Protein AF-A0A4Q2ZE96-F1 (afdb_monomer)

pLDDT: mean 79.57, std 17.68, range [42.44, 97.19]

Solvent-accessible surface area (backbone atoms only — not comparable to full-atom values): 15214 Å² total; per-residue (Å²): 133,85,82,76,78,79,76,57,73,47,71,44,98,85,72,50,79,43,74,62,74,80,75,72,81,70,69,79,53,53,63,56,51,52,54,52,51,52,54,52,50,50,55,67,69,66,53,77,77,71,72,72,76,84,73,76,79,79,56,90,78,61,69,89,58,60,63,52,72,52,73,48,80,86,37,33,30,37,43,36,38,51,54,97,92,38,80,46,77,47,83,36,55,38,44,64,48,88,88,59,86,30,47,31,36,41,50,43,71,35,80,75,61,36,61,73,45,60,77,90,50,42,91,38,52,70,59,52,52,50,54,52,49,72,72,54,44,70,63,49,34,44,80,49,81,51,77,74,94,73,80,94,64,97,81,74,80,88,66,74,74,74,76,72,79,47,74,67,56,56,50,53,50,53,53,51,37,50,51,26,45,50,49,16,50,53,27,49,50,52,45,52,51,23,65,77,66,43,37,39,68,48,96,50,94,48,72,94,65,51,49,81,33,37,43,85,84,38,47,68,63,27,52,49,40,47,48,53,36,50,53,52,14,52,52,30,38,51,52,30,51,51,51,52,53,50,51,57,60,60,73,76,111

Foldseek 3Di:
DDPPPPQDFDQPPVRDTDGPDPDPPPPVCVVVVVVVVVLVVCVVVPDPPPPDPCPPPVPVPPPPWDKDKDADPDFKIKIWTQDPNDIDIDIWGKDQDDPDQARIETEDAELVVLCVDPPVCNVCRVVRVVVVCVVCDPPHYHYDYHDDPDDDDPDDDPPVPLPPCDVVNVVVLVSLLVVLQVLLVVLVVQLVVCVVVQWHWAPDPDPVPTDIDHCVVCVPRSVVRSVVSNCSNVVSNVVSVVSVVVVVVSVVD

Secondary structure (DSSP, 8-state):
--------EEEPTTS-EEE---PPP-TTHHHHHHHHHHHHHHHHHHS--------SSSSTT-----EEEEEETTTEEEEEEEETTEEEEEEEEEEE-SSSS-SEEEEEPPHHHHTTS-HHHHTTHHHHHHHHHHHS-TTTEEEEE---S----TTS----------HHHHHHHHHHHHHHHHHHHHHHHHHHHHHHHTEEE---SSGGG--EEETTT-HHHHHHHHHHHHHHHHHHHHHHHHHHHHHHHHHT-

Radius of gyration: 31.29 Å; Cα contacts (8 Å, |Δi|>4): 223; chains: 1; bounding box: 81×52×71 Å

Sequence (253 aa):
MDHRSANETAISPSGVKTTVLASPPNYYSVPLIAIGAALIARLLIGFPRTAAPAVGQLADHLQERDWRVGHRGRDGMYYEEQHGGTWQRIDIDGEMLMGGCAHHVIYFAPPVEWQLYPEWARHRREEIIARIKSKFRPPDYEYEGGHSAGISSSAQLANPARLKTTPQQWGALAVFVAILLTLAGGMGWLVKNGLERETTWLPMKRASMQRTVSRQAEPATYWLGMGIYSIAGLGAGGLALWMLCEAIRSGKR

Structure (mmCIF, N/CA/C/O backbone):
data_AF-A0A4Q2ZE96-F1
#
_entry.id   AF-A0A4Q2ZE96-F1
#
loop_
_atom_site.group_PDB
_atom_site.id
_atom_site.type_symbol
_atom_site.label_atom_id
_atom_site.label_alt_id
_atom_site.label_comp_id
_atom_site.label_asym_id
_atom_site.label_entity_id
_atom_site.label_seq_id
_atom_site.pdbx_PDB_ins_code
_atom_site.Cartn_x
_atom_site.Cartn_y
_atom_site.Cartn_z
_atom_site.occupancy
_atom_site.B_iso_or_equiv
_atom_site.auth_seq_id
_atom_site.auth_comp_id
_atom_site.auth_asym_id
_atom_site.auth_atom_id
_atom_site.pdbx_PDB_model_num
ATOM 1 N N . MET A 1 1 ? 43.641 -30.039 -13.902 1.00 42.44 1 MET A N 1
ATOM 2 C CA . MET A 1 1 ? 42.198 -30.162 -14.199 1.00 42.44 1 MET A CA 1
ATOM 3 C C . MET A 1 1 ? 41.899 -29.171 -15.305 1.00 42.44 1 MET A C 1
ATOM 5 O O . MET A 1 1 ? 41.793 -27.982 -15.038 1.00 42.44 1 MET A O 1
ATOM 9 N N . ASP A 1 2 ? 41.896 -29.652 -16.546 1.00 45.03 2 ASP A N 1
ATOM 10 C CA . ASP A 1 2 ? 41.707 -28.825 -17.739 1.00 45.03 2 ASP A CA 1
ATOM 11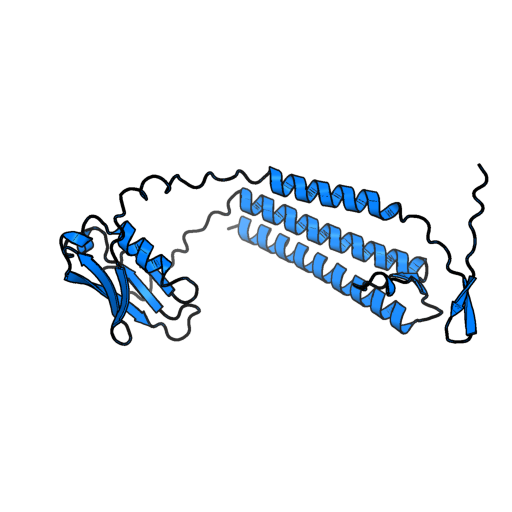 C C . ASP A 1 2 ? 40.233 -28.444 -17.892 1.00 45.03 2 ASP A C 1
ATOM 13 O O . ASP A 1 2 ? 39.400 -29.261 -18.287 1.00 45.03 2 ASP A O 1
ATOM 17 N N . HIS A 1 3 ? 39.903 -27.186 -17.601 1.00 44.69 3 HIS A N 1
ATOM 18 C CA . HIS A 1 3 ? 38.618 -26.602 -17.972 1.00 44.69 3 HIS A CA 1
ATOM 19 C C . HIS A 1 3 ? 38.611 -26.301 -19.479 1.00 44.69 3 HIS A C 1
ATOM 21 O O . HIS A 1 3 ? 38.827 -25.171 -19.910 1.00 44.69 3 HIS A O 1
ATOM 27 N N . ARG A 1 4 ? 38.351 -27.322 -20.305 1.00 45.91 4 ARG A N 1
ATOM 28 C CA . ARG A 1 4 ? 37.871 -27.112 -21.678 1.00 45.91 4 ARG A CA 1
ATOM 29 C C . ARG A 1 4 ? 36.433 -26.603 -21.603 1.00 45.91 4 ARG A C 1
ATOM 31 O O . ARG A 1 4 ? 35.497 -27.390 -21.503 1.00 45.91 4 ARG A O 1
ATOM 38 N N . SER A 1 5 ? 36.260 -25.288 -21.650 1.00 53.56 5 SER A N 1
ATOM 39 C CA . SER A 1 5 ? 34.962 -24.669 -21.914 1.00 53.56 5 SER A CA 1
ATOM 40 C C . SER A 1 5 ? 34.533 -25.055 -23.330 1.00 53.56 5 SER A C 1
ATOM 42 O O . SER A 1 5 ? 35.063 -24.536 -24.312 1.00 53.56 5 SER A O 1
ATOM 44 N N . ALA A 1 6 ? 33.638 -26.033 -23.448 1.00 59.16 6 ALA A N 1
ATOM 45 C CA . ALA A 1 6 ? 33.054 -26.415 -24.723 1.00 59.16 6 ALA A C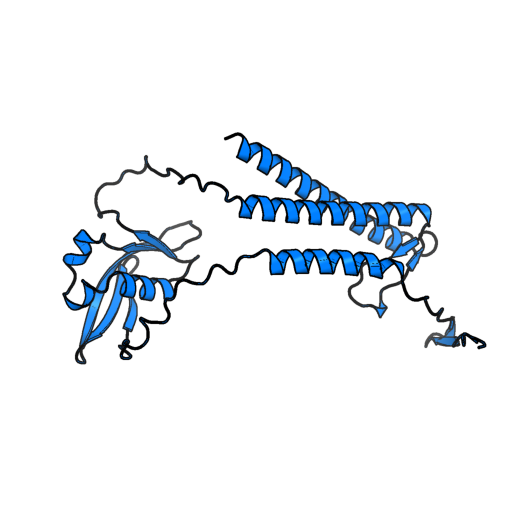A 1
ATOM 46 C C . ALA A 1 6 ? 32.191 -25.249 -25.226 1.00 59.16 6 ALA A C 1
ATOM 48 O O . ALA A 1 6 ? 31.116 -24.983 -24.696 1.00 59.16 6 ALA A O 1
ATOM 49 N N . ASN A 1 7 ? 32.685 -24.525 -26.228 1.00 55.72 7 ASN A N 1
ATOM 50 C CA . ASN A 1 7 ? 31.888 -23.540 -26.949 1.00 55.72 7 ASN A CA 1
ATOM 51 C C . ASN A 1 7 ? 30.886 -24.298 -27.831 1.00 55.72 7 ASN A C 1
ATOM 53 O O . ASN A 1 7 ? 31.185 -24.638 -28.977 1.00 55.72 7 ASN A O 1
ATOM 57 N N . GLU A 1 8 ? 29.708 -24.601 -27.290 1.00 66.69 8 GLU A N 1
ATOM 58 C CA . GLU A 1 8 ? 28.602 -25.140 -28.077 1.00 66.69 8 GLU A CA 1
ATOM 59 C C . GLU A 1 8 ? 28.140 -24.085 -29.086 1.00 66.69 8 GLU A C 1
ATOM 61 O O . GLU A 1 8 ? 27.695 -22.986 -28.744 1.00 66.69 8 GLU A O 1
ATOM 66 N N . THR A 1 9 ? 28.295 -24.414 -30.366 1.00 64.56 9 THR A N 1
ATOM 67 C CA . THR A 1 9 ? 27.840 -23.563 -31.463 1.00 64.56 9 THR A CA 1
ATOM 68 C C . THR A 1 9 ? 26.454 -24.046 -31.868 1.00 64.56 9 THR A C 1
ATOM 70 O O . THR A 1 9 ? 26.329 -25.074 -32.5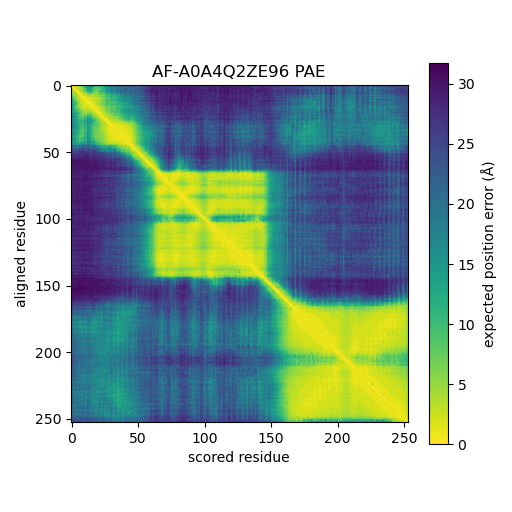30 1.00 64.56 9 THR A O 1
ATOM 73 N N . ALA A 1 10 ? 25.410 -23.330 -31.458 1.00 75.19 10 ALA A N 1
ATOM 74 C CA . ALA A 1 10 ? 24.045 -23.627 -31.877 1.00 75.19 10 ALA A CA 1
ATOM 75 C C . ALA A 1 10 ? 23.724 -22.868 -33.174 1.00 75.19 10 ALA A C 1
ATOM 77 O O . ALA A 1 10 ? 24.065 -21.690 -33.327 1.00 75.19 10 ALA A O 1
ATOM 78 N N . ILE A 1 11 ? 23.073 -23.543 -34.123 1.00 75.44 11 ILE A N 1
ATOM 79 C CA . ILE A 1 11 ? 22.587 -22.926 -35.361 1.00 75.44 11 ILE A CA 1
ATOM 80 C C . ILE A 1 11 ? 21.129 -22.525 -35.129 1.00 75.44 11 ILE A C 1
ATOM 82 O O . ILE A 1 11 ? 20.279 -23.376 -34.873 1.00 75.44 11 ILE A O 1
ATOM 86 N N . SER A 1 12 ? 20.852 -21.222 -35.189 1.00 68.62 12 SER A N 1
ATOM 87 C CA . SER A 1 12 ? 19.493 -20.673 -35.122 1.00 68.62 12 SER A CA 1
ATOM 88 C C . SER A 1 12 ? 18.627 -21.214 -36.275 1.00 68.62 12 SER A C 1
ATOM 90 O O . SER A 1 12 ? 19.166 -21.456 -37.357 1.00 68.62 12 SER A O 1
ATOM 92 N N . PRO A 1 13 ? 17.288 -21.311 -36.130 1.00 71.25 13 PRO A N 1
ATOM 93 C CA . PRO A 1 13 ? 16.373 -21.634 -37.234 1.00 71.25 13 PRO A CA 1
ATOM 94 C C . PRO A 1 13 ? 16.532 -20.743 -38.479 1.00 71.25 13 PRO A C 1
ATOM 96 O O . PRO A 1 13 ? 16.157 -21.141 -39.575 1.00 71.25 13 PRO A O 1
ATOM 99 N N . SER A 1 14 ? 17.114 -19.548 -38.328 1.00 79.94 14 SER A N 1
ATOM 100 C CA . SER A 1 14 ? 17.453 -18.635 -39.429 1.00 79.94 14 SER A CA 1
ATOM 101 C C . SER A 1 14 ? 18.771 -18.960 -40.155 1.00 79.94 14 SER A C 1
ATOM 103 O O . SER A 1 14 ? 19.182 -18.203 -41.030 1.00 79.94 14 SER A O 1
ATOM 105 N N . GLY A 1 15 ? 19.479 -20.030 -39.779 1.00 79.25 15 GLY A N 1
ATOM 106 C CA . GLY A 1 15 ? 20.778 -20.414 -40.347 1.00 79.25 15 GLY A CA 1
ATOM 107 C C . GLY A 1 15 ? 21.974 -19.604 -39.830 1.00 79.25 15 GLY A C 1
ATOM 108 O O . GLY A 1 15 ? 23.117 -19.883 -40.190 1.00 79.25 15 GLY A O 1
ATOM 109 N N . VAL A 1 16 ? 21.746 -18.619 -38.956 1.00 77.31 16 VAL A N 1
ATOM 110 C CA . VAL A 1 16 ? 22.813 -17.812 -38.351 1.00 77.31 16 VAL A CA 1
ATOM 111 C C . VAL A 1 16 ? 23.474 -18.603 -37.219 1.00 77.31 16 VAL A C 1
ATOM 113 O O . VAL A 1 16 ? 22.802 -19.057 -36.290 1.00 77.31 16 VAL A O 1
ATOM 116 N N . LYS A 1 17 ? 24.802 -18.767 -37.283 1.00 71.19 17 LYS A N 1
ATOM 117 C CA . LYS A 1 17 ? 25.593 -19.373 -36.201 1.00 71.19 17 LYS A CA 1
ATOM 118 C C . LYS A 1 17 ? 25.589 -18.439 -34.994 1.00 71.19 17 LYS A C 1
ATOM 120 O O . LYS A 1 17 ? 26.105 -17.328 -35.077 1.00 71.19 17 LYS A O 1
ATOM 125 N N . THR A 1 18 ? 25.034 -18.895 -33.879 1.00 66.38 18 THR A N 1
ATOM 126 C CA . THR A 1 18 ? 25.051 -18.156 -32.615 1.00 66.38 18 THR A CA 1
ATOM 127 C C . THR A 1 18 ? 25.962 -18.868 -31.629 1.00 66.38 18 THR A C 1
ATOM 129 O O . THR A 1 18 ? 25.713 -20.011 -31.249 1.00 66.38 18 THR A O 1
ATOM 132 N N . THR A 1 19 ? 27.028 -18.190 -31.212 1.00 73.88 19 THR A N 1
ATOM 133 C CA . THR A 1 19 ? 27.900 -18.671 -30.140 1.00 73.88 19 THR A CA 1
ATOM 134 C C . THR A 1 19 ? 27.249 -18.318 -28.810 1.00 73.88 19 THR A C 1
ATOM 136 O O . THR A 1 19 ? 27.133 -17.139 -28.470 1.00 73.88 19 THR A O 1
ATOM 139 N N . VAL A 1 20 ? 26.808 -19.323 -28.053 1.00 58.59 20 VAL A N 1
ATOM 140 C CA . VAL A 1 20 ? 26.322 -19.105 -26.688 1.00 58.59 20 VAL A CA 1
ATOM 141 C C . VAL A 1 20 ? 27.548 -18.942 -25.796 1.00 58.59 20 VAL A C 1
ATOM 143 O O . VAL A 1 20 ? 28.168 -19.914 -25.377 1.00 58.59 20 VAL A O 1
ATOM 146 N N . LEU A 1 21 ? 27.942 -17.695 -25.538 1.00 58.69 21 LEU A N 1
ATOM 147 C CA . LEU A 1 21 ? 28.928 -17.403 -24.502 1.00 58.69 21 LEU A CA 1
ATOM 148 C C . LEU A 1 21 ? 28.307 -17.761 -23.153 1.00 58.69 21 LEU A C 1
ATOM 150 O O . LEU A 1 21 ? 27.365 -17.104 -22.705 1.00 58.69 21 LEU A O 1
ATOM 154 N N . ALA A 1 22 ? 28.836 -18.804 -22.511 1.00 57.75 22 ALA A N 1
ATOM 155 C CA . ALA A 1 22 ? 28.536 -19.096 -21.119 1.00 57.75 22 ALA A CA 1
ATOM 156 C C . ALA A 1 22 ? 28.864 -17.844 -20.299 1.00 57.75 22 ALA A C 1
ATOM 158 O O . ALA A 1 22 ? 30.029 -17.474 -20.142 1.00 57.75 22 ALA A O 1
ATOM 159 N N . SER A 1 23 ? 27.831 -17.145 -19.828 1.00 54.16 23 SER A N 1
ATOM 160 C CA . SER A 1 23 ? 28.041 -16.026 -18.920 1.00 54.16 23 SER A CA 1
ATOM 161 C C . SER A 1 23 ? 28.591 -16.597 -17.613 1.00 54.16 23 SER A C 1
ATOM 163 O O . SER A 1 23 ? 27.976 -17.514 -17.058 1.00 54.16 23 SER A O 1
ATOM 165 N N . PRO A 1 24 ? 29.746 -16.113 -17.122 1.00 64.25 24 PRO A N 1
ATOM 166 C CA . PRO A 1 24 ? 30.271 -16.558 -15.843 1.00 64.25 24 PRO A CA 1
ATOM 167 C C . PRO A 1 24 ? 29.234 -16.280 -14.743 1.00 64.25 24 PRO A C 1
ATOM 169 O O . PRO A 1 24 ? 28.456 -15.325 -14.864 1.00 64.25 24 PRO A O 1
ATOM 172 N N . PRO A 1 25 ? 29.200 -17.098 -13.675 1.00 63.25 25 PRO A N 1
ATOM 173 C CA . PRO A 1 25 ? 28.289 -16.887 -12.561 1.00 63.25 25 PRO A CA 1
ATOM 174 C C . PRO A 1 25 ? 28.370 -15.433 -12.088 1.00 63.25 25 PRO A C 1
ATOM 176 O O . PRO A 1 25 ? 29.457 -14.895 -11.876 1.00 63.25 25 PRO A O 1
ATOM 179 N N . ASN A 1 26 ? 27.220 -14.768 -11.969 1.00 59.88 26 ASN A N 1
ATOM 180 C CA . ASN A 1 26 ? 27.164 -13.358 -11.603 1.00 59.88 26 ASN A CA 1
ATOM 181 C C . ASN A 1 26 ? 27.452 -13.193 -10.099 1.00 59.88 26 ASN A C 1
ATOM 183 O O . ASN A 1 26 ? 26.546 -13.073 -9.278 1.00 59.88 26 ASN A O 1
ATOM 187 N N . TYR A 1 27 ? 28.732 -13.212 -9.722 1.00 62.12 27 TYR A N 1
ATOM 188 C CA . TYR A 1 27 ? 29.175 -13.102 -8.327 1.00 62.12 27 TYR A CA 1
ATOM 189 C C . TYR A 1 27 ? 28.815 -11.757 -7.674 1.00 62.12 27 TYR A C 1
ATOM 191 O O . TYR A 1 27 ? 28.792 -11.654 -6.449 1.00 62.12 27 TYR A O 1
ATOM 199 N N . TYR A 1 28 ? 28.471 -10.736 -8.464 1.00 63.53 28 TYR A N 1
ATOM 200 C CA . TYR A 1 28 ? 28.114 -9.412 -7.956 1.00 63.53 28 TYR A CA 1
ATOM 201 C C . TYR A 1 28 ? 26.721 -9.354 -7.312 1.00 63.53 28 TYR A C 1
ATOM 203 O O . TYR A 1 28 ? 26.474 -8.473 -6.490 1.00 63.53 28 TYR A O 1
ATOM 211 N N . SER A 1 29 ? 25.810 -10.287 -7.621 1.00 61.03 29 SER A N 1
ATOM 212 C CA . SER A 1 29 ? 24.470 -10.305 -7.012 1.00 61.03 29 SER A CA 1
ATOM 213 C C . SER A 1 29 ? 24.421 -10.997 -5.648 1.00 61.03 29 SER A C 1
ATOM 215 O O . SER A 1 29 ? 23.507 -10.739 -4.870 1.00 61.03 29 SER A O 1
ATOM 217 N N . VAL A 1 30 ? 25.402 -11.846 -5.324 1.00 71.19 30 VAL A N 1
ATOM 218 C CA . VAL A 1 30 ? 25.456 -12.596 -4.056 1.00 71.19 30 VAL A CA 1
ATOM 219 C C . VAL A 1 30 ? 25.465 -11.683 -2.816 1.00 71.19 30 VAL A C 1
ATOM 221 O O . VAL A 1 30 ? 24.622 -11.891 -1.940 1.00 71.19 30 VAL A O 1
ATOM 224 N N . PRO A 1 31 ? 26.320 -10.642 -2.715 1.00 68.25 31 PRO A N 1
ATOM 225 C CA . PRO A 1 31 ? 26.305 -9.755 -1.549 1.00 68.25 31 PRO A CA 1
ATOM 226 C C . PRO A 1 31 ? 24.999 -8.957 -1.423 1.00 68.25 31 PRO A C 1
ATOM 228 O O . PRO A 1 31 ? 24.514 -8.750 -0.313 1.00 68.25 31 PRO A O 1
ATOM 231 N N . LEU A 1 32 ? 24.378 -8.567 -2.541 1.00 63.91 32 LEU A N 1
ATOM 232 C CA . LEU A 1 32 ? 23.090 -7.863 -2.529 1.00 63.91 32 LEU A CA 1
ATOM 233 C C . LEU A 1 32 ? 21.948 -8.758 -2.027 1.00 63.91 32 LEU A C 1
ATOM 235 O O . LEU A 1 32 ? 21.127 -8.310 -1.227 1.00 63.91 32 LEU A O 1
ATOM 239 N N . ILE A 1 33 ? 21.925 -10.031 -2.437 1.00 69.88 33 ILE A N 1
ATOM 240 C CA . ILE A 1 33 ? 20.958 -11.019 -1.937 1.00 69.88 33 ILE A CA 1
ATOM 241 C C . ILE A 1 33 ? 21.151 -11.241 -0.431 1.00 69.88 33 ILE A C 1
ATOM 243 O O . ILE A 1 33 ? 20.168 -11.271 0.308 1.00 69.88 33 ILE A O 1
ATOM 247 N N . ALA A 1 34 ? 22.397 -11.332 0.042 1.00 73.38 34 ALA A N 1
ATOM 248 C CA . ALA A 1 34 ? 22.697 -11.510 1.463 1.00 73.38 34 ALA A CA 1
ATOM 249 C C . ALA A 1 34 ? 22.231 -10.317 2.319 1.00 73.38 34 ALA A C 1
ATOM 251 O O . ALA A 1 34 ? 21.613 -10.514 3.366 1.00 73.38 34 ALA A O 1
ATOM 252 N N . ILE A 1 35 ? 22.457 -9.081 1.855 1.00 74.50 35 ILE A N 1
ATOM 253 C CA . ILE A 1 35 ? 21.982 -7.864 2.534 1.00 74.50 35 ILE A CA 1
ATOM 254 C C . ILE A 1 35 ? 20.447 -7.824 2.561 1.00 74.50 35 ILE A C 1
ATOM 256 O O . ILE A 1 35 ? 19.855 -7.557 3.609 1.00 74.50 35 ILE A O 1
ATOM 260 N N . GLY A 1 36 ? 19.793 -8.143 1.439 1.00 69.38 36 GLY A N 1
ATOM 261 C CA . GLY A 1 36 ? 18.333 -8.214 1.361 1.00 69.38 36 GLY A CA 1
ATOM 262 C C . GLY A 1 36 ? 17.742 -9.245 2.327 1.00 69.38 36 GLY A C 1
ATOM 263 O O . GLY A 1 36 ? 16.814 -8.936 3.075 1.00 69.38 36 GLY A O 1
ATOM 264 N N . ALA A 1 37 ? 18.322 -10.446 2.379 1.00 74.44 37 ALA A N 1
ATOM 265 C CA . ALA A 1 37 ? 17.903 -11.502 3.298 1.00 74.44 37 ALA A CA 1
ATOM 266 C C . ALA A 1 37 ? 18.086 -11.099 4.772 1.00 74.44 37 ALA A C 1
ATOM 268 O O . ALA A 1 37 ? 17.194 -11.338 5.586 1.00 74.44 37 ALA A O 1
ATOM 269 N N . ALA A 1 38 ? 19.194 -10.434 5.114 1.00 76.81 38 ALA A N 1
ATOM 270 C CA . ALA A 1 38 ? 19.451 -9.958 6.473 1.00 76.81 38 ALA A CA 1
ATOM 271 C C . ALA A 1 38 ? 18.436 -8.892 6.929 1.00 76.81 38 ALA A C 1
ATOM 273 O O . ALA A 1 38 ? 17.989 -8.917 8.078 1.00 76.81 38 ALA A O 1
ATOM 274 N N . LEU A 1 39 ? 18.023 -7.985 6.036 1.00 71.69 39 LEU A N 1
ATOM 275 C CA . LEU A 1 39 ? 16.996 -6.979 6.333 1.00 71.69 39 LEU A CA 1
ATOM 276 C C . LEU A 1 39 ? 15.613 -7.608 6.543 1.00 71.69 39 LEU A C 1
ATOM 278 O O . LEU A 1 39 ? 14.917 -7.242 7.492 1.00 71.69 39 LEU A O 1
ATOM 282 N N . ILE A 1 40 ? 15.236 -8.588 5.715 1.00 71.56 40 ILE A N 1
ATOM 283 C CA . ILE A 1 40 ? 13.980 -9.337 5.878 1.00 71.56 40 ILE A CA 1
ATOM 284 C C . ILE A 1 40 ? 13.995 -10.129 7.191 1.00 71.56 40 ILE A C 1
ATOM 286 O O . ILE A 1 40 ? 13.031 -10.072 7.951 1.00 71.56 40 ILE A O 1
ATOM 290 N N . ALA A 1 41 ? 15.095 -10.818 7.505 1.00 74.81 41 ALA A N 1
ATOM 291 C CA . ALA A 1 41 ? 15.235 -11.552 8.760 1.00 74.81 41 ALA A CA 1
ATOM 292 C C . ALA A 1 41 ? 15.113 -10.620 9.976 1.00 74.81 41 ALA A C 1
ATOM 294 O O . ALA A 1 41 ? 14.391 -10.927 10.923 1.00 74.81 41 ALA A O 1
ATOM 295 N N . ARG A 1 42 ? 15.743 -9.440 9.932 1.00 75.44 42 ARG A N 1
ATOM 296 C CA . ARG A 1 42 ? 15.633 -8.436 10.998 1.00 75.44 42 ARG A CA 1
ATOM 297 C C . ARG A 1 42 ? 14.204 -7.912 11.165 1.00 75.44 42 ARG A C 1
ATOM 299 O O . ARG A 1 42 ? 13.774 -7.711 12.297 1.00 75.44 42 ARG A O 1
ATOM 306 N N . LEU A 1 43 ? 13.467 -7.728 10.068 1.00 65.94 43 LEU A N 1
ATOM 307 C CA . LEU A 1 43 ? 12.045 -7.375 10.108 1.00 65.94 43 LEU A CA 1
ATOM 308 C C . LEU A 1 43 ? 11.213 -8.480 10.765 1.00 65.94 43 LEU A C 1
ATOM 310 O O . LEU A 1 43 ? 10.414 -8.181 11.641 1.00 65.94 43 LEU A O 1
ATOM 314 N N . LEU A 1 44 ? 11.433 -9.747 10.408 1.00 65.62 44 LEU A N 1
ATOM 315 C CA . LEU A 1 44 ? 10.672 -10.875 10.956 1.00 65.62 44 LEU A CA 1
ATOM 316 C C . LEU A 1 44 ? 10.969 -11.154 12.438 1.00 65.62 44 LEU A C 1
ATOM 318 O O . LEU A 1 44 ? 10.068 -11.554 13.169 1.00 65.62 44 LEU A O 1
ATOM 322 N N . ILE A 1 45 ? 12.205 -10.929 12.891 1.00 75.69 45 ILE A N 1
ATOM 323 C CA . ILE A 1 45 ? 12.621 -11.165 14.286 1.00 75.69 45 ILE A CA 1
ATOM 324 C C . ILE A 1 45 ? 12.230 -9.986 15.200 1.00 75.69 45 ILE A C 1
ATOM 326 O O . ILE A 1 45 ? 12.005 -10.175 16.392 1.00 75.69 45 ILE A O 1
ATOM 330 N N . GLY A 1 46 ? 12.132 -8.768 14.654 1.00 51.94 46 GLY A N 1
ATOM 331 C CA . GLY A 1 46 ? 11.868 -7.540 15.411 1.00 51.94 46 GLY A CA 1
ATOM 332 C C . GLY A 1 46 ? 10.396 -7.221 15.687 1.00 51.94 46 GLY A C 1
ATOM 333 O O . GLY A 1 46 ? 10.131 -6.269 16.419 1.00 51.94 46 GLY A O 1
ATOM 334 N N . PHE A 1 47 ? 9.438 -7.974 15.137 1.00 46.00 47 PHE A N 1
ATOM 335 C CA . PHE A 1 47 ? 8.050 -7.876 15.586 1.00 46.00 47 PHE A CA 1
ATOM 336 C C . PHE A 1 47 ? 7.908 -8.692 16.872 1.00 46.00 47 PHE A C 1
ATOM 338 O O . PHE A 1 47 ? 7.901 -9.924 16.792 1.00 46.00 47 PHE A O 1
ATOM 345 N N . PRO A 1 48 ? 7.755 -8.069 18.059 1.00 47.25 48 PRO A N 1
ATOM 346 C CA . PRO A 1 48 ? 7.175 -8.802 19.165 1.00 47.25 48 PRO A CA 1
ATOM 347 C C . PRO A 1 48 ? 5.834 -9.312 18.645 1.00 47.25 48 PRO A C 1
ATOM 349 O O . PRO A 1 48 ? 4.962 -8.516 18.293 1.00 47.25 48 PRO A O 1
ATOM 352 N N . ARG A 1 49 ? 5.690 -10.637 18.526 1.00 48.59 49 ARG A N 1
ATOM 353 C CA . ARG A 1 49 ? 4.378 -11.270 18.438 1.00 48.59 49 ARG A CA 1
ATOM 354 C C . ARG A 1 49 ? 3.638 -10.766 19.663 1.00 48.59 49 ARG A C 1
ATOM 356 O O . ARG A 1 49 ? 3.857 -11.264 20.762 1.00 48.59 49 ARG A O 1
ATOM 363 N N . THR A 1 50 ? 2.842 -9.718 19.492 1.00 45.34 50 THR A N 1
ATOM 364 C CA . THR A 1 50 ? 1.879 -9.303 20.492 1.00 45.34 50 THR A CA 1
ATOM 365 C C . THR A 1 50 ? 1.001 -10.527 20.631 1.00 45.34 50 THR A C 1
ATOM 367 O O . THR A 1 50 ? 0.294 -10.886 19.690 1.00 45.34 50 THR A O 1
ATOM 370 N N . ALA A 1 51 ? 1.195 -11.265 21.724 1.00 44.16 51 ALA A N 1
ATOM 371 C CA . ALA A 1 51 ? 0.359 -12.394 22.055 1.00 44.16 51 ALA A CA 1
ATOM 372 C C . ALA A 1 51 ? -1.072 -11.886 21.922 1.00 44.16 51 ALA A C 1
ATOM 374 O O . ALA A 1 51 ? -1.454 -10.932 22.604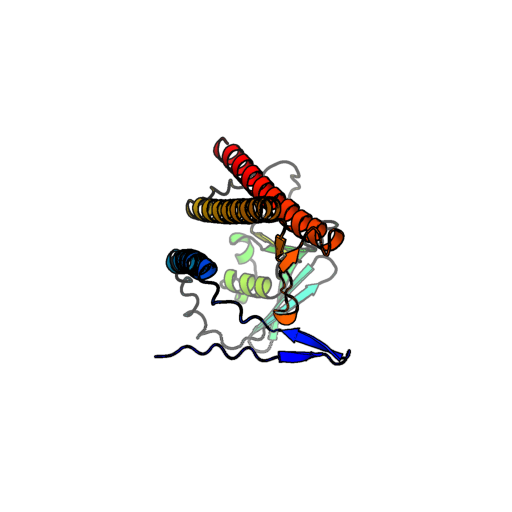 1.00 44.16 51 ALA A O 1
ATOM 375 N N . ALA A 1 52 ? -1.809 -12.441 20.958 1.00 47.44 52 ALA A N 1
ATOM 376 C CA . ALA A 1 52 ? -3.228 -12.182 20.860 1.00 47.44 52 ALA A CA 1
ATOM 377 C C . ALA A 1 52 ? -3.790 -12.432 22.267 1.00 47.44 52 ALA A C 1
ATOM 379 O O . ALA A 1 52 ? -3.476 -13.484 22.840 1.00 47.44 52 ALA A O 1
ATOM 380 N N . PRO A 1 53 ? -4.518 -11.477 22.874 1.00 47.19 53 PRO A N 1
ATOM 381 C CA . PRO A 1 53 ? -5.144 -11.741 24.155 1.00 47.19 53 PRO A CA 1
ATOM 382 C C . PRO A 1 53 ? -5.965 -13.017 23.994 1.00 47.19 53 PRO A C 1
ATOM 384 O O . PRO A 1 53 ? -6.614 -13.221 22.967 1.00 47.19 53 PRO A O 1
ATOM 387 N N . ALA A 1 54 ? -5.848 -13.912 24.967 1.00 46.44 54 ALA A N 1
ATOM 388 C CA . ALA A 1 54 ? -6.519 -15.196 24.978 1.00 46.44 54 ALA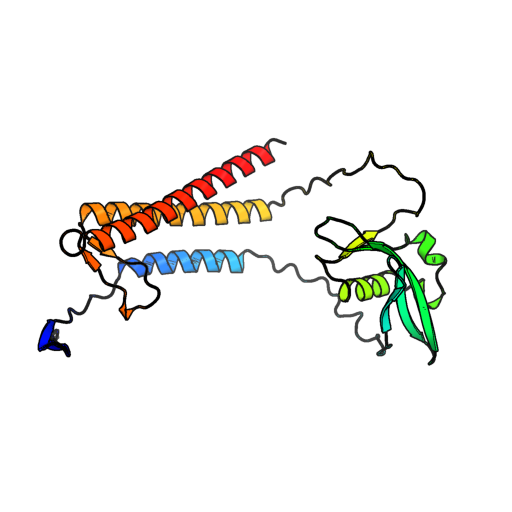 A CA 1
ATOM 389 C C . ALA A 1 54 ? -8.047 -14.995 24.960 1.00 46.44 54 ALA A C 1
ATOM 391 O O . ALA A 1 54 ? -8.698 -14.969 25.994 1.00 46.44 54 ALA A O 1
ATOM 392 N N . VAL A 1 55 ? -8.625 -14.866 23.764 1.00 51.12 55 VAL A N 1
ATOM 393 C CA . VAL A 1 55 ? -10.074 -14.940 23.496 1.00 51.12 55 VAL A CA 1
ATOM 394 C C . VAL A 1 55 ? -10.485 -16.408 23.252 1.00 51.12 55 VAL A C 1
ATOM 396 O O . VAL A 1 55 ? -11.594 -16.705 22.833 1.00 51.12 55 VAL A O 1
ATOM 399 N N . GLY A 1 56 ? -9.588 -17.363 23.520 1.00 43.28 56 GLY A N 1
ATOM 400 C CA . GLY A 1 56 ? -9.793 -18.788 23.249 1.00 43.28 56 GLY A CA 1
ATOM 401 C C . GLY A 1 56 ? -10.533 -19.576 24.332 1.00 43.28 56 GLY A C 1
ATOM 402 O O . GLY A 1 56 ? -10.836 -20.735 24.099 1.00 43.28 56 GLY A O 1
ATOM 403 N N . GLN A 1 57 ? -10.830 -18.993 25.500 1.00 43.22 57 GLN A N 1
ATOM 404 C CA . GLN A 1 57 ? -11.477 -19.723 26.608 1.00 43.22 57 GLN A CA 1
ATOM 405 C C . GLN A 1 57 ? -12.944 -19.345 26.866 1.00 43.22 57 GLN A C 1
ATOM 407 O O . GLN A 1 57 ? -13.573 -19.932 27.738 1.00 43.22 57 GLN A O 1
ATOM 412 N N . LEU A 1 58 ? -13.528 -18.438 26.073 1.00 47.25 58 LEU A N 1
ATOM 413 C CA . LEU A 1 58 ? -14.973 -18.152 26.086 1.00 47.25 58 LEU A CA 1
ATOM 414 C C . LEU A 1 58 ? -15.694 -18.762 24.866 1.00 47.25 58 LEU A C 1
ATOM 416 O O . LEU A 1 58 ? -16.720 -18.252 24.430 1.00 47.25 58 LEU A O 1
ATOM 420 N N . ALA A 1 59 ? -15.128 -19.810 24.260 1.00 47.44 59 ALA A N 1
ATOM 421 C CA . ALA A 1 59 ? -15.711 -20.482 23.096 1.00 47.44 59 ALA A CA 1
ATOM 422 C C . ALA A 1 59 ? -16.431 -21.794 23.461 1.00 47.44 59 ALA A C 1
ATOM 424 O O . ALA A 1 59 ? -17.416 -22.139 22.818 1.00 47.44 59 ALA A O 1
ATOM 425 N N . ASP A 1 60 ? -16.027 -22.472 24.541 1.00 43.25 60 ASP A N 1
ATOM 426 C CA . ASP A 1 60 ? -16.512 -23.827 24.864 1.00 43.25 60 ASP A CA 1
ATOM 427 C C . ASP A 1 60 ? -17.878 -23.884 25.578 1.00 43.25 60 ASP A C 1
ATOM 429 O O . ASP A 1 60 ? -18.428 -24.964 25.781 1.00 43.25 60 ASP A O 1
ATOM 433 N N . HIS A 1 61 ? -18.483 -22.738 25.911 1.00 44.19 61 HIS A N 1
ATOM 434 C CA . HIS A 1 61 ? -19.864 -22.671 26.425 1.00 44.19 61 HIS A CA 1
ATOM 435 C C . HIS A 1 61 ? -20.876 -22.085 25.432 1.00 44.19 61 HIS A C 1
ATOM 437 O O . HIS A 1 61 ? -22.059 -21.952 25.759 1.00 44.19 61 HIS A O 1
ATOM 443 N N . LEU A 1 62 ? -20.449 -21.780 24.204 1.00 48.47 62 LEU A N 1
ATOM 444 C CA . LEU A 1 62 ? -21.349 -21.393 23.125 1.00 48.47 62 LEU A CA 1
ATOM 445 C C . LEU A 1 62 ? -21.994 -22.657 22.549 1.00 48.47 62 LEU A C 1
ATOM 447 O O . LEU A 1 62 ? -21.624 -23.128 21.480 1.00 48.47 62 LEU A O 1
ATOM 451 N N . GLN A 1 63 ? -22.989 -23.197 23.261 1.00 49.97 63 GLN A N 1
ATOM 452 C CA . GLN A 1 63 ? -24.079 -23.926 22.606 1.00 49.97 63 GLN A CA 1
ATOM 453 C C . GLN A 1 63 ? -24.418 -23.172 21.317 1.00 49.97 63 GLN A C 1
ATOM 455 O O . GLN A 1 63 ? -24.634 -21.960 21.388 1.00 49.97 63 GLN A O 1
ATOM 460 N N . GLU A 1 64 ? -24.400 -23.867 20.178 1.00 55.72 64 GLU A N 1
ATOM 461 C CA . GLU A 1 64 ? -24.715 -23.352 18.842 1.00 55.72 64 GLU A CA 1
ATOM 462 C C . GLU A 1 64 ? -26.124 -22.743 18.837 1.00 55.72 64 GLU A C 1
ATOM 464 O O . GLU A 1 64 ? -27.115 -23.366 18.472 1.00 55.72 64 GLU A O 1
ATOM 469 N N . ARG A 1 65 ? -26.240 -21.518 19.344 1.00 72.12 65 ARG A N 1
ATOM 470 C CA . ARG A 1 65 ? -27.451 -20.720 19.262 1.00 72.12 65 ARG A CA 1
ATOM 471 C C . ARG A 1 65 ? -27.440 -20.104 17.886 1.00 72.12 65 ARG A C 1
ATOM 473 O O . ARG A 1 65 ? -26.570 -19.281 17.592 1.00 72.12 65 ARG A O 1
ATOM 480 N N . ASP A 1 66 ? -28.405 -20.491 17.069 1.00 90.19 66 ASP A N 1
ATOM 481 C CA . ASP A 1 66 ? -28.615 -19.841 15.791 1.00 90.19 66 ASP A CA 1
ATOM 482 C C . ASP A 1 66 ? -28.953 -18.367 16.028 1.00 90.19 66 ASP A C 1
ATOM 484 O O . ASP A 1 66 ? -29.861 -18.006 16.783 1.00 90.19 66 ASP A O 1
ATOM 488 N N . TRP A 1 67 ? -28.175 -17.498 15.390 1.00 94.50 67 TRP A N 1
ATOM 489 C CA . TRP A 1 67 ? -28.363 -16.057 15.417 1.00 94.50 67 TRP A CA 1
ATOM 490 C C . TRP A 1 67 ? -28.256 -15.500 14.006 1.00 94.50 67 TRP A C 1
ATOM 492 O O . TRP A 1 67 ? -27.568 -16.042 13.137 1.00 94.50 67 TRP A O 1
ATOM 502 N N . ARG A 1 68 ? -28.937 -14.385 13.769 1.00 95.06 68 ARG A N 1
ATOM 503 C CA . ARG A 1 68 ? -28.901 -13.682 12.490 1.00 95.06 68 ARG A CA 1
ATOM 504 C C . ARG A 1 68 ? -29.041 -12.186 12.686 1.00 95.06 68 ARG A C 1
ATOM 506 O O . ARG A 1 68 ? -29.600 -11.715 13.670 1.00 95.06 68 ARG A O 1
ATOM 513 N N . VAL A 1 69 ? -28.527 -11.447 11.716 1.00 95.62 69 VAL A N 1
ATOM 514 C CA . VAL A 1 69 ? -28.664 -9.995 11.630 1.00 95.62 69 VAL A CA 1
ATOM 515 C C . VAL A 1 69 ? -29.246 -9.638 10.277 1.00 95.62 69 VAL A C 1
ATOM 517 O O . VAL A 1 69 ? -29.010 -10.347 9.295 1.00 95.62 69 VAL A O 1
ATOM 520 N N . GLY A 1 70 ? -29.998 -8.551 10.221 1.00 94.00 70 GLY A N 1
ATOM 521 C CA . GLY A 1 70 ? -30.562 -8.060 8.976 1.00 94.00 70 GLY A CA 1
ATOM 522 C C . GLY A 1 70 ? -30.935 -6.591 9.053 1.00 94.00 70 GLY A C 1
ATOM 523 O O . GLY A 1 70 ? -30.737 -5.930 10.072 1.00 94.00 70 GLY A O 1
ATOM 524 N N . HIS A 1 71 ? -31.489 -6.104 7.950 1.00 93.25 71 HIS A N 1
ATOM 525 C CA . HIS A 1 71 ? -31.946 -4.728 7.797 1.00 93.25 71 HIS A CA 1
ATOM 526 C C . HIS A 1 71 ? -33.459 -4.633 7.983 1.00 93.25 71 HIS A C 1
ATOM 528 O O . HIS A 1 71 ? -34.213 -5.523 7.585 1.00 93.25 71 HIS A O 1
ATOM 534 N N . ARG A 1 72 ? -33.908 -3.535 8.578 1.00 89.38 72 ARG A N 1
ATOM 535 C CA . ARG A 1 72 ? -35.308 -3.175 8.776 1.00 89.38 72 ARG A CA 1
ATOM 536 C C . ARG A 1 72 ? -35.547 -1.794 8.171 1.00 89.38 72 ARG A C 1
ATOM 538 O O . ARG A 1 72 ? -35.333 -0.767 8.806 1.00 89.38 72 ARG A O 1
ATOM 545 N N . GLY A 1 73 ? -36.059 -1.778 6.944 1.00 89.69 73 GLY A N 1
ATOM 546 C CA . GLY A 1 73 ? -36.249 -0.535 6.198 1.00 89.69 73 GLY A CA 1
ATOM 547 C C . GLY A 1 73 ? -34.920 0.029 5.696 1.00 89.69 73 GLY A C 1
ATOM 548 O O . GLY A 1 73 ? -34.014 -0.738 5.384 1.00 89.69 73 GLY A O 1
ATOM 549 N N . ARG A 1 74 ? -34.841 1.360 5.573 1.00 84.75 74 ARG A N 1
ATOM 550 C CA . ARG A 1 74 ? -33.651 2.053 5.055 1.00 84.75 74 ARG A CA 1
ATOM 551 C C . ARG A 1 74 ? -32.551 2.195 6.107 1.00 84.75 74 ARG A C 1
ATOM 553 O O . ARG A 1 74 ? -31.398 1.934 5.805 1.00 84.75 74 ARG A O 1
ATOM 560 N N . ASP A 1 75 ? -32.936 2.591 7.316 1.00 85.56 75 ASP A N 1
ATOM 561 C CA . ASP A 1 75 ? -31.991 3.033 8.348 1.00 85.56 75 ASP A CA 1
ATOM 562 C C . ASP A 1 75 ? -31.936 2.059 9.546 1.00 85.56 75 ASP A C 1
ATOM 564 O O . ASP A 1 75 ? -31.000 2.076 10.334 1.00 85.56 75 ASP A O 1
ATOM 568 N N . GLY A 1 76 ? -32.912 1.155 9.684 1.00 86.88 76 GLY A N 1
ATOM 569 C CA . GLY A 1 76 ? -32.974 0.226 10.812 1.00 86.88 76 GLY A CA 1
ATOM 570 C C . GLY A 1 76 ? -32.202 -1.068 10.572 1.00 86.88 76 GLY A C 1
ATOM 571 O O . GLY A 1 76 ? -32.183 -1.610 9.467 1.00 86.88 76 GLY A O 1
ATOM 572 N N . MET A 1 77 ? -31.650 -1.635 11.639 1.00 93.94 77 MET A N 1
ATOM 573 C CA . MET A 1 77 ? -31.090 -2.985 11.668 1.00 93.94 77 MET A CA 1
ATOM 574 C C . MET A 1 77 ? -31.727 -3.800 12.788 1.00 93.94 77 MET A C 1
ATOM 576 O O . MET A 1 77 ? -32.413 -3.280 13.665 1.00 93.94 77 MET A O 1
ATOM 580 N N . TYR A 1 78 ? -31.524 -5.110 12.757 1.00 95.75 78 TYR A N 1
ATOM 581 C CA . TYR A 1 78 ? -31.969 -5.981 13.834 1.00 95.75 78 TYR A CA 1
ATOM 582 C C . TYR A 1 78 ? -30.997 -7.126 14.073 1.00 95.75 78 TYR A C 1
ATOM 584 O O . TYR A 1 78 ? -30.328 -7.606 13.153 1.00 95.75 78 TYR A O 1
ATOM 592 N N . TYR A 1 79 ? -30.980 -7.599 15.313 1.00 96.81 79 TYR A N 1
ATOM 593 C CA . TYR A 1 79 ? -30.315 -8.828 15.718 1.00 96.81 79 TYR A CA 1
ATOM 594 C C . TYR A 1 79 ? -31.357 -9.791 16.290 1.00 96.81 79 TYR A C 1
ATOM 596 O O . TYR A 1 79 ? -32.188 -9.413 17.116 1.00 96.81 79 TYR A O 1
ATOM 604 N N . GLU A 1 80 ? -31.318 -11.036 15.832 1.00 96.38 80 GLU A N 1
ATOM 605 C CA . GLU A 1 80 ? -32.202 -12.114 16.258 1.00 96.38 80 GLU A CA 1
ATOM 606 C C . GLU A 1 80 ? -31.388 -13.309 16.744 1.00 96.38 80 GLU A C 1
ATOM 608 O O . GLU A 1 80 ? -30.396 -13.688 16.121 1.00 96.38 80 GLU A O 1
ATOM 613 N N . GLU A 1 81 ? -31.830 -13.933 17.830 1.00 94.75 81 GLU A N 1
ATOM 614 C CA . GLU A 1 81 ? -31.226 -15.150 18.373 1.00 94.75 81 GLU A CA 1
ATOM 615 C C . GLU A 1 81 ? -32.319 -16.124 18.810 1.00 94.75 81 GLU A C 1
ATOM 617 O O . GLU A 1 81 ? -33.365 -15.723 19.334 1.00 94.75 81 GLU A O 1
ATOM 622 N N . GLN A 1 82 ? -32.092 -17.414 18.570 1.00 93.25 82 GLN A N 1
ATOM 623 C CA . GLN A 1 82 ? -33.012 -18.453 18.997 1.00 93.25 82 GLN A CA 1
ATOM 624 C C . GLN A 1 82 ? -32.810 -18.759 20.488 1.00 93.25 82 GLN A C 1
ATOM 626 O O . GLN A 1 82 ? -31.731 -19.159 20.930 1.00 93.25 82 GLN A O 1
ATOM 631 N N . HIS A 1 83 ? -33.872 -18.592 21.273 1.00 84.94 83 HIS A N 1
ATOM 632 C CA . HIS A 1 83 ? -33.904 -18.875 22.702 1.00 84.94 83 HIS A CA 1
ATOM 633 C C . HIS A 1 83 ? -35.143 -19.712 23.046 1.00 84.94 83 HIS A C 1
ATOM 635 O O . HIS A 1 83 ? -36.275 -19.322 22.753 1.00 84.94 83 HIS A O 1
ATOM 641 N N . GLY A 1 84 ? -34.935 -20.901 23.623 1.00 83.19 84 GLY A N 1
ATOM 642 C CA . GLY A 1 84 ? -36.032 -21.810 23.989 1.00 83.19 84 GLY A CA 1
ATOM 643 C C . GLY A 1 84 ? -36.926 -22.215 22.808 1.00 83.19 84 GLY A C 1
ATOM 644 O O . GLY A 1 84 ? -38.134 -22.332 22.967 1.00 83.19 84 GLY A O 1
ATOM 645 N N . GLY A 1 85 ? -36.355 -22.352 21.605 1.00 86.81 85 GLY A N 1
ATOM 646 C CA . GLY A 1 85 ? -37.101 -22.663 20.378 1.00 86.81 85 GLY A CA 1
ATOM 647 C C . GLY A 1 85 ? -37.834 -21.472 19.744 1.00 86.81 85 GLY A C 1
ATOM 648 O O . GLY A 1 85 ? -38.363 -21.610 18.645 1.00 86.81 85 GLY A O 1
ATOM 649 N N . THR A 1 86 ? -37.816 -20.295 20.376 1.00 91.38 86 THR A N 1
ATOM 650 C CA . THR A 1 86 ? -38.423 -19.063 19.849 1.00 91.38 86 THR A CA 1
ATOM 651 C C . THR A 1 86 ? -37.361 -18.072 19.390 1.00 91.38 86 THR A C 1
ATOM 653 O O . THR A 1 86 ? -36.300 -17.964 19.999 1.00 91.38 86 THR A O 1
ATOM 656 N N . TRP A 1 87 ? -37.632 -17.342 18.310 1.00 93.88 87 TRP A N 1
ATOM 657 C CA . TRP A 1 87 ? -36.760 -16.258 17.863 1.00 93.88 87 TRP A CA 1
ATOM 658 C C . TRP A 1 87 ? -37.066 -14.993 18.654 1.00 93.88 87 TRP A C 1
ATOM 660 O O . TRP A 1 87 ? -38.200 -14.516 18.653 1.00 93.88 87 TRP A O 1
ATOM 670 N N . GLN A 1 88 ? -36.050 -14.448 19.314 1.00 95.19 88 GLN A N 1
ATOM 671 C CA . GLN A 1 88 ? -36.140 -13.179 20.025 1.00 95.19 88 GLN A CA 1
ATOM 672 C C . GLN A 1 88 ? -35.319 -12.129 19.284 1.00 95.19 88 GLN A C 1
ATOM 674 O O . GLN A 1 88 ? -34.229 -12.421 18.793 1.00 95.19 88 GLN A O 1
ATOM 679 N N . ARG A 1 89 ? -35.860 -10.913 19.183 1.00 95.50 89 ARG A N 1
ATOM 680 C CA . ARG A 1 89 ? -35.309 -9.820 18.374 1.00 95.50 89 ARG A CA 1
ATOM 681 C C . ARG A 1 89 ? -34.980 -8.612 19.237 1.00 95.50 89 ARG A C 1
ATOM 683 O O . ARG A 1 89 ? -35.749 -8.270 20.132 1.00 95.50 89 ARG A O 1
ATOM 690 N N . ILE A 1 90 ? -33.879 -7.950 18.911 1.00 96.06 90 ILE A N 1
ATOM 691 C CA . ILE A 1 90 ? -33.592 -6.572 19.309 1.00 96.06 90 ILE A CA 1
ATOM 692 C C . ILE A 1 90 ? -33.467 -5.721 18.044 1.00 96.06 90 ILE A C 1
ATOM 694 O O . ILE A 1 90 ? -32.822 -6.131 17.074 1.00 96.06 90 ILE A O 1
ATOM 698 N N . ASP A 1 91 ? -34.116 -4.562 18.047 1.00 94.75 91 ASP A N 1
ATOM 699 C CA . ASP A 1 91 ? -33.934 -3.553 17.007 1.00 94.75 91 ASP A CA 1
ATOM 700 C C . ASP A 1 91 ? -32.686 -2.714 17.342 1.00 94.75 91 ASP A C 1
ATOM 702 O O . ASP A 1 91 ? -32.342 -2.510 18.513 1.00 94.75 91 ASP A O 1
ATOM 706 N N . ILE A 1 92 ? -31.964 -2.307 16.302 1.00 93.62 92 ILE A N 1
ATOM 707 C CA . ILE A 1 92 ? -30.708 -1.564 16.391 1.00 93.62 92 ILE A CA 1
ATOM 708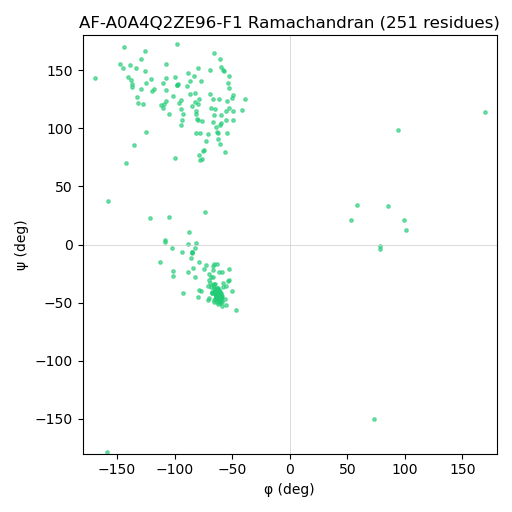 C C . ILE A 1 92 ? -30.800 -0.394 15.430 1.00 93.62 92 ILE A C 1
ATOM 710 O O . ILE A 1 92 ? -31.088 -0.578 14.245 1.00 93.62 92 ILE A O 1
ATOM 714 N N . ASP A 1 93 ? -30.538 0.796 15.949 1.00 90.62 93 ASP A N 1
ATOM 715 C CA . ASP A 1 93 ? -30.591 2.010 15.156 1.00 90.62 93 ASP A CA 1
ATOM 716 C C . ASP A 1 93 ? -29.349 2.132 14.269 1.00 90.62 93 ASP A C 1
ATOM 718 O O . ASP A 1 93 ? -28.219 1.823 14.664 1.00 90.62 93 ASP A O 1
ATOM 722 N N . GLY A 1 94 ? -29.570 2.595 13.047 1.00 89.00 94 GLY A N 1
ATOM 723 C CA . GLY A 1 94 ? -28.526 2.926 12.097 1.00 89.00 94 GLY A CA 1
ATOM 724 C C . GLY A 1 94 ? -28.916 4.143 11.272 1.00 89.00 94 GLY A C 1
ATOM 725 O O . GLY A 1 94 ? -30.051 4.616 11.318 1.00 89.00 94 GLY A O 1
ATOM 726 N N . GLU A 1 95 ? -27.958 4.664 10.521 1.00 88.50 95 GLU A N 1
ATOM 727 C CA . GLU A 1 95 ? -28.179 5.737 9.555 1.00 88.50 95 GLU A CA 1
ATOM 728 C C . GLU A 1 95 ? -27.420 5.419 8.268 1.00 88.50 95 GLU A C 1
ATOM 730 O O . GLU A 1 95 ? -26.264 4.989 8.302 1.00 88.50 95 GLU A O 1
ATOM 735 N N . MET A 1 96 ? -28.070 5.616 7.122 1.00 85.94 96 MET A N 1
ATOM 736 C CA . MET A 1 96 ? -27.423 5.501 5.819 1.00 85.94 96 MET A CA 1
ATOM 737 C C . MET A 1 96 ? -26.748 6.829 5.456 1.00 85.94 96 MET A C 1
ATOM 739 O O . MET A 1 96 ? -27.414 7.855 5.301 1.00 85.94 96 MET A O 1
ATOM 743 N N . LEU A 1 97 ? -25.427 6.815 5.274 1.00 84.31 97 LEU A N 1
ATOM 744 C CA . LEU A 1 97 ? -24.670 8.009 4.901 1.00 84.31 97 LEU A CA 1
ATOM 745 C C . LEU A 1 97 ? -24.649 8.187 3.380 1.00 84.31 97 LEU A C 1
ATOM 747 O O . LEU A 1 97 ? -24.274 7.287 2.629 1.00 84.31 97 LEU A O 1
ATOM 751 N N . MET A 1 98 ? -24.986 9.390 2.914 1.00 74.38 98 MET A N 1
ATOM 752 C CA . MET A 1 98 ? -24.872 9.765 1.503 1.00 74.38 98 MET A CA 1
ATOM 753 C C . MET A 1 98 ? -23.523 10.456 1.261 1.00 74.38 98 MET A C 1
ATOM 755 O O . MET A 1 98 ? -23.336 11.606 1.651 1.00 74.38 98 MET A O 1
ATOM 759 N N . GLY A 1 99 ? -22.589 9.771 0.592 1.00 63.50 99 GLY A N 1
ATOM 760 C CA . GLY A 1 99 ? -21.347 10.380 0.084 1.00 63.50 99 GLY A CA 1
ATOM 761 C C . GLY A 1 99 ? -20.069 10.149 0.903 1.00 63.50 99 GLY A C 1
ATOM 762 O O . GLY A 1 99 ? -19.070 10.816 0.640 1.00 63.50 99 GLY A O 1
ATOM 763 N N . GLY A 1 100 ? -20.078 9.218 1.864 1.00 63.38 100 GLY A N 1
ATOM 764 C CA . GLY A 1 100 ? -18.883 8.752 2.583 1.00 63.38 100 GLY A CA 1
ATOM 765 C C . GLY A 1 100 ? -18.302 7.444 2.023 1.00 63.38 100 GLY A C 1
ATOM 766 O O . GLY A 1 100 ? -18.900 6.807 1.160 1.00 63.38 100 GLY A O 1
ATOM 767 N N . CYS A 1 101 ? -17.131 7.030 2.527 1.00 62.22 101 CYS A N 1
ATOM 768 C CA . CYS A 1 101 ? -16.553 5.708 2.229 1.00 62.22 101 CYS A CA 1
ATOM 769 C C . CYS A 1 101 ? -17.337 4.559 2.885 1.00 62.22 101 CYS A C 1
ATOM 771 O O . CYS A 1 101 ? -17.285 3.435 2.389 1.00 62.22 101 CYS A O 1
ATOM 773 N N . ALA A 1 102 ? -18.032 4.846 3.989 1.00 68.31 102 ALA A N 1
ATOM 774 C CA . ALA A 1 102 ? -18.987 3.949 4.618 1.00 68.31 102 ALA A CA 1
ATOM 775 C C . ALA A 1 102 ? -20.405 4.304 4.176 1.00 68.31 102 ALA A C 1
ATOM 777 O O . ALA A 1 102 ? -20.771 5.478 4.100 1.00 68.31 102 ALA A O 1
ATOM 778 N N . HIS A 1 103 ? -21.202 3.277 3.893 1.00 80.62 103 HIS A N 1
ATOM 779 C CA . HIS A 1 103 ? -22.583 3.438 3.453 1.00 80.62 103 HIS A CA 1
ATOM 780 C C . HIS A 1 103 ? -23.558 3.496 4.636 1.00 80.62 103 HIS A C 1
ATOM 782 O O . HIS A 1 103 ? -24.638 4.063 4.498 1.00 80.62 103 HIS A O 1
ATOM 788 N N . HIS A 1 104 ? -23.185 2.939 5.795 1.00 86.06 104 HIS A N 1
ATOM 789 C CA . HIS A 1 104 ? -24.038 2.908 6.986 1.00 86.06 104 HIS A CA 1
ATOM 790 C C . HIS A 1 104 ? -23.243 3.146 8.274 1.00 86.06 104 HIS A C 1
ATOM 792 O O . HIS A 1 104 ? -22.129 2.643 8.427 1.00 86.06 104 HIS A O 1
ATOM 798 N N . VAL A 1 105 ? -23.854 3.838 9.230 1.00 90.19 105 VAL A N 1
ATOM 799 C CA . VAL A 1 105 ? -23.395 3.934 10.621 1.00 90.19 105 VAL A CA 1
ATOM 800 C C . VAL A 1 105 ? -24.338 3.117 11.491 1.00 90.19 105 VAL A C 1
ATOM 802 O O . VAL A 1 105 ? -25.553 3.220 11.351 1.00 90.19 105 VAL A O 1
ATOM 805 N N . ILE A 1 106 ? -23.784 2.288 12.373 1.00 91.19 106 ILE A N 1
ATOM 806 C CA . ILE A 1 106 ? -24.542 1.493 13.345 1.00 91.19 106 ILE A CA 1
ATOM 807 C C . ILE A 1 106 ? -24.341 2.099 14.731 1.00 91.19 106 ILE A C 1
ATOM 809 O O . ILE A 1 106 ? -23.202 2.193 15.207 1.00 91.19 106 ILE A O 1
ATOM 813 N N . TYR A 1 107 ? -25.445 2.449 15.393 1.00 91.94 107 TYR A N 1
ATOM 814 C CA . TYR A 1 107 ? -25.447 3.007 16.740 1.00 91.94 107 TYR A CA 1
ATOM 815 C C . TYR A 1 107 ? -25.689 1.909 17.769 1.00 91.94 107 TYR A C 1
ATOM 817 O O . TYR A 1 107 ? -26.707 1.216 17.757 1.00 91.94 107 TYR A O 1
ATOM 825 N N . PHE A 1 108 ? -24.752 1.754 18.703 1.00 92.44 108 PHE A N 1
ATOM 826 C CA . PHE A 1 108 ? -24.963 0.880 19.853 1.00 92.44 108 PHE A CA 1
ATOM 827 C C . PHE A 1 108 ? -25.321 1.697 21.084 1.00 92.44 108 PHE A C 1
ATOM 829 O O . PHE A 1 108 ? -24.556 2.580 21.488 1.00 92.44 108 PHE A O 1
ATOM 836 N N . ALA A 1 109 ? -26.424 1.318 21.735 1.00 90.06 109 ALA A N 1
ATOM 837 C CA . ALA A 1 109 ? -26.830 1.921 22.994 1.00 90.06 109 ALA A CA 1
ATOM 838 C C . ALA A 1 109 ? -25.680 1.862 24.031 1.00 90.06 109 ALA A C 1
ATOM 840 O O . ALA A 1 109 ? -24.945 0.854 24.120 1.00 90.06 109 ALA A O 1
ATOM 841 N N . PRO A 1 110 ? -25.473 2.940 24.811 1.00 88.81 110 PRO A N 1
ATOM 842 C CA . PRO A 1 110 ? -24.485 2.968 25.879 1.00 88.81 110 PRO A CA 1
ATOM 843 C C . PRO A 1 110 ? -24.800 1.902 26.940 1.00 88.81 110 PRO A C 1
ATOM 845 O O . PRO A 1 110 ? -25.943 1.461 27.056 1.00 88.81 110 PRO A O 1
ATOM 848 N N . PRO A 1 111 ? -23.817 1.487 27.762 1.00 90.12 111 PRO A N 1
ATOM 849 C CA . PRO A 1 111 ? -24.012 0.422 28.749 1.00 90.12 111 PRO A CA 1
ATOM 850 C C . PRO A 1 111 ? -25.198 0.632 29.702 1.00 90.12 111 PRO A C 1
ATOM 852 O O . PRO A 1 111 ? -25.806 -0.345 30.128 1.00 90.12 111 PRO A O 1
ATOM 855 N N . VAL A 1 112 ? -25.525 1.890 30.023 1.00 89.62 112 VAL A N 1
ATOM 856 C CA . VAL A 1 112 ? -26.656 2.253 30.891 1.00 89.62 112 VAL A CA 1
ATOM 857 C C . VAL A 1 112 ? -27.994 2.006 30.190 1.00 89.62 112 VAL A C 1
ATOM 859 O O . VAL A 1 112 ? -28.862 1.348 30.754 1.00 89.62 112 VAL A O 1
ATOM 862 N N . GLU A 1 113 ? -28.149 2.459 28.944 1.00 91.00 113 GLU A N 1
ATOM 863 C CA . GLU A 1 113 ? -29.369 2.242 28.150 1.00 91.00 113 GLU A CA 1
ATOM 864 C C . GLU A 1 113 ? -29.525 0.780 27.724 1.00 91.00 113 GLU A C 1
ATOM 866 O O . GLU A 1 113 ? -30.638 0.263 27.664 1.00 91.00 113 GLU A O 1
ATOM 871 N N . TRP A 1 114 ? -28.416 0.066 27.518 1.00 93.38 114 TRP A N 1
ATOM 872 C CA . TRP A 1 114 ? -28.434 -1.364 27.211 1.00 93.38 114 TRP A CA 1
ATOM 873 C C . TRP A 1 114 ? -29.113 -2.197 28.312 1.00 93.38 114 TRP A C 1
ATOM 875 O O . TRP A 1 114 ? -29.645 -3.270 28.038 1.00 93.38 114 TRP A O 1
ATOM 885 N N . GLN A 1 115 ? -29.166 -1.707 29.557 1.00 93.06 115 GLN A N 1
ATOM 886 C CA . GLN A 1 115 ? -29.905 -2.378 30.633 1.00 93.06 115 GLN A CA 1
ATOM 887 C C . GLN A 1 115 ? -31.425 -2.391 30.409 1.00 93.06 115 GLN A C 1
ATOM 889 O O . GLN A 1 115 ? -32.119 -3.208 31.011 1.00 93.06 115 GLN A O 1
ATOM 894 N N . LEU A 1 116 ? -31.954 -1.529 29.533 1.00 93.44 116 LEU A N 1
ATOM 895 C CA . LEU A 1 116 ? -33.376 -1.498 29.177 1.00 93.44 116 LEU A CA 1
ATOM 896 C C . LEU A 1 116 ? -33.762 -2.599 28.180 1.00 93.44 116 LEU A C 1
ATOM 898 O O . LEU A 1 116 ? -34.946 -2.897 28.027 1.00 93.44 116 LEU A O 1
ATOM 902 N N . TYR A 1 117 ? -32.782 -3.231 27.526 1.00 93.94 117 TYR A N 1
ATOM 903 C CA . TYR A 1 117 ? -33.021 -4.297 26.555 1.00 93.94 117 TYR A CA 1
ATOM 904 C C . TYR A 1 117 ? -33.622 -5.542 27.234 1.00 93.94 117 TYR A C 1
ATOM 906 O O . TYR A 1 117 ? -33.582 -5.665 28.464 1.00 93.94 117 TYR A O 1
ATOM 914 N N . PRO A 1 118 ? -34.194 -6.489 26.470 1.00 94.31 118 PRO A N 1
ATOM 915 C CA . PRO A 1 118 ? -34.681 -7.751 27.017 1.00 94.31 118 PRO A CA 1
ATOM 916 C C . PRO A 1 118 ? -33.612 -8.484 27.838 1.00 94.31 118 PRO A C 1
ATOM 918 O O . PRO A 1 118 ? -32.428 -8.449 27.501 1.00 94.31 118 PRO A O 1
ATOM 921 N N . GLU A 1 119 ? -34.033 -9.175 28.899 1.00 93.56 119 GLU A N 1
ATOM 922 C CA . GLU A 1 119 ? -33.141 -9.813 29.882 1.00 93.56 119 GLU A CA 1
ATOM 923 C C . GLU A 1 119 ? -32.055 -10.691 29.237 1.00 93.56 119 GLU A C 1
ATOM 925 O O . GLU A 1 119 ? -30.884 -10.613 29.610 1.00 93.56 119 GLU A O 1
ATOM 930 N N . TRP A 1 120 ? -32.416 -11.437 28.191 1.00 92.38 120 TRP A N 1
ATOM 931 C CA . TRP A 1 120 ? -31.509 -12.320 27.457 1.00 92.38 120 TRP A CA 1
ATOM 932 C C . TRP A 1 120 ? -30.319 -11.598 26.792 1.00 92.38 120 TRP A C 1
ATOM 934 O O . TRP A 1 120 ? -29.284 -12.224 26.546 1.00 92.38 120 TRP A O 1
ATOM 944 N N . ALA A 1 121 ? -30.447 -10.297 26.507 1.00 93.94 121 ALA A N 1
ATOM 945 C CA . ALA A 1 121 ? -29.437 -9.479 25.836 1.00 93.94 121 ALA A CA 1
ATOM 946 C C . ALA A 1 121 ? -28.621 -8.596 26.801 1.00 93.94 121 ALA A C 1
ATOM 948 O O . ALA A 1 121 ? -27.495 -8.210 26.470 1.00 93.94 121 ALA A O 1
ATOM 949 N N . ARG A 1 122 ? -29.145 -8.279 27.997 1.00 93.31 122 ARG A N 1
ATOM 950 C CA . ARG A 1 122 ? -28.551 -7.291 28.929 1.00 93.31 122 ARG A CA 1
ATOM 951 C C . ARG A 1 122 ? -27.105 -7.601 29.302 1.00 93.31 122 ARG A C 1
ATOM 953 O O . ARG A 1 122 ? -26.241 -6.731 29.241 1.00 93.31 122 ARG A O 1
ATOM 960 N N . HIS A 1 123 ? -26.830 -8.855 29.651 1.00 92.19 123 HIS A N 1
ATOM 961 C CA . HIS A 1 123 ? -25.515 -9.291 30.132 1.00 92.19 123 HIS A CA 1
ATOM 962 C C . HIS A 1 123 ? -24.555 -9.710 29.009 1.00 92.19 123 HIS A C 1
ATOM 964 O O . HIS A 1 123 ? -23.424 -10.102 29.279 1.00 92.19 123 HIS A O 1
ATOM 970 N N . ARG A 1 124 ? -24.994 -9.633 27.745 1.00 90.56 124 ARG A N 1
ATOM 971 C CA . ARG A 1 124 ? -24.268 -10.134 26.565 1.00 90.56 124 ARG A CA 1
ATOM 972 C C . ARG A 1 124 ? -23.980 -9.041 25.537 1.00 90.56 124 ARG A C 1
ATOM 974 O O . ARG A 1 124 ? -23.749 -9.337 24.368 1.00 90.56 124 ARG A O 1
ATOM 981 N N . ARG A 1 125 ? -23.969 -7.776 25.972 1.00 93.19 125 ARG A N 1
ATOM 982 C CA . ARG A 1 125 ? -23.731 -6.601 25.119 1.00 93.19 125 ARG A CA 1
ATOM 983 C C . ARG A 1 125 ? -22.537 -6.786 24.185 1.00 93.19 125 ARG A C 1
ATOM 985 O O . ARG A 1 125 ? -22.685 -6.693 22.972 1.00 93.19 125 ARG A O 1
ATOM 992 N N . GLU A 1 126 ? -21.368 -7.078 24.749 1.00 91.94 126 GLU A N 1
ATOM 993 C CA . GLU A 1 126 ? -20.128 -7.168 23.970 1.00 91.94 126 GLU A CA 1
ATOM 994 C C . GLU A 1 126 ? -20.134 -8.342 22.986 1.00 91.94 126 GLU A C 1
ATOM 996 O O . GLU A 1 126 ? -19.632 -8.216 21.871 1.00 91.94 126 GLU A O 1
ATOM 1001 N N . GLU A 1 127 ? -20.758 -9.462 23.354 1.00 92.69 127 GLU A N 1
ATOM 1002 C CA . GLU A 1 127 ? -20.904 -10.620 22.470 1.00 92.69 127 GLU A CA 1
ATOM 1003 C C . GLU A 1 127 ? -21.794 -10.289 21.265 1.00 92.69 127 GLU A C 1
ATOM 1005 O O . GLU A 1 127 ? -21.427 -10.555 20.119 1.00 92.69 127 GLU A O 1
ATOM 1010 N N . ILE A 1 128 ? -22.949 -9.669 21.514 1.00 93.88 128 ILE A N 1
ATOM 1011 C CA . ILE A 1 128 ? -23.901 -9.275 20.473 1.00 93.88 128 ILE A CA 1
ATOM 1012 C C . ILE A 1 128 ? -23.263 -8.235 19.543 1.00 93.88 128 ILE A C 1
ATOM 1014 O O . ILE A 1 128 ? -23.304 -8.396 18.322 1.00 93.88 128 ILE A O 1
ATOM 1018 N N . ILE A 1 129 ? -22.590 -7.221 20.098 1.00 93.56 129 ILE A N 1
ATOM 1019 C CA . ILE A 1 129 ? -21.851 -6.217 19.318 1.00 93.56 129 ILE A CA 1
ATOM 1020 C C . ILE A 1 129 ? -20.773 -6.884 18.457 1.00 93.56 129 ILE A C 1
ATOM 1022 O O . ILE A 1 129 ? -20.649 -6.560 17.275 1.00 93.56 129 ILE A O 1
ATOM 1026 N N . ALA A 1 130 ? -20.009 -7.832 19.004 1.00 91.31 130 ALA A N 1
ATOM 1027 C CA . ALA A 1 130 ? -18.989 -8.555 18.249 1.00 91.31 130 ALA A CA 1
ATOM 1028 C C . ALA A 1 130 ? -19.594 -9.372 17.092 1.00 91.31 130 ALA A C 1
ATOM 1030 O O . ALA A 1 130 ? -19.065 -9.349 15.978 1.00 91.31 130 ALA A O 1
ATOM 1031 N N . ARG A 1 131 ? -20.732 -10.043 17.316 1.00 93.94 131 ARG A N 1
ATOM 1032 C CA . ARG A 1 131 ? -21.461 -10.790 16.276 1.00 93.94 131 ARG A CA 1
ATOM 1033 C C . ARG A 1 131 ? -21.944 -9.873 15.155 1.00 93.94 131 ARG A C 1
ATOM 1035 O O . ARG A 1 131 ? -21.703 -10.174 13.985 1.00 93.94 131 ARG A O 1
ATOM 1042 N N . ILE A 1 132 ? -22.534 -8.730 15.494 1.00 93.75 132 ILE A N 1
ATOM 1043 C CA . ILE A 1 132 ? -22.983 -7.724 14.519 1.00 93.75 132 ILE A CA 1
ATOM 1044 C C . ILE A 1 132 ? -21.788 -7.200 13.713 1.00 93.75 132 ILE A C 1
ATOM 1046 O O . I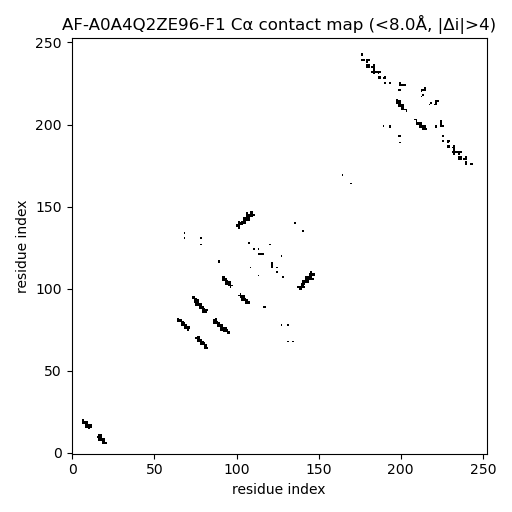LE A 1 132 ? -21.805 -7.258 12.481 1.00 93.75 132 ILE A O 1
ATOM 1050 N N . LYS A 1 133 ? -20.698 -6.822 14.396 1.00 91.62 133 LYS A N 1
ATOM 1051 C CA . LYS A 1 133 ? -19.445 -6.374 13.768 1.00 91.62 133 LYS A CA 1
ATOM 1052 C C . LYS A 1 133 ? -18.830 -7.398 12.821 1.00 91.62 133 LYS A C 1
ATOM 1054 O O . LYS A 1 133 ? -18.237 -7.037 11.808 1.00 91.62 133 LYS A O 1
ATOM 1059 N N . SER A 1 134 ? -18.988 -8.686 13.121 1.00 90.88 134 SER A N 1
ATOM 1060 C CA . SER A 1 134 ? -18.464 -9.760 12.275 1.00 90.88 134 SER A CA 1
ATOM 1061 C C . SER A 1 134 ? -19.174 -9.872 10.920 1.00 90.88 134 SER A C 1
ATOM 1063 O O . SER A 1 134 ? -18.552 -10.325 9.951 1.00 90.88 134 SER A O 1
ATOM 1065 N N . LYS A 1 135 ? -20.449 -9.460 10.849 1.00 92.75 135 LYS A N 1
ATOM 1066 C CA . LYS A 1 135 ? -21.293 -9.515 9.645 1.00 92.75 135 LYS A CA 1
ATOM 1067 C C . LYS A 1 135 ? -21.239 -8.219 8.843 1.00 92.75 135 LYS A C 1
ATOM 1069 O O . LYS A 1 135 ? -21.121 -8.282 7.625 1.00 92.75 135 LYS A O 1
ATOM 1074 N N . PHE A 1 136 ? -21.262 -7.072 9.513 1.00 91.06 136 PHE A N 1
ATOM 1075 C CA . PHE A 1 136 ? -21.254 -5.752 8.882 1.00 91.06 136 PHE A CA 1
ATOM 1076 C C . PHE A 1 136 ? -19.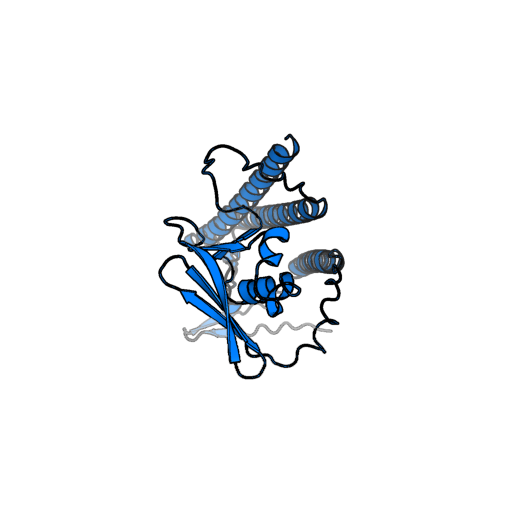839 -5.151 8.891 1.00 91.06 136 PHE A C 1
ATOM 1078 O O . PHE A 1 136 ? -19.484 -4.311 9.706 1.00 91.06 136 PHE A O 1
ATOM 1085 N N . ARG A 1 137 ? -18.938 -5.631 8.040 1.00 87.88 137 ARG A N 1
ATOM 1086 C CA . ARG A 1 137 ? -17.518 -5.250 8.153 1.00 87.88 137 ARG A CA 1
ATOM 1087 C C . ARG A 1 137 ? -17.228 -3.870 7.540 1.00 87.88 137 ARG A C 1
ATOM 1089 O O . ARG A 1 137 ? -17.882 -3.496 6.570 1.00 87.88 137 ARG A O 1
ATOM 1096 N N . PRO A 1 138 ? -16.200 -3.152 8.031 1.00 80.56 138 PRO A N 1
ATOM 1097 C CA . PRO A 1 138 ? -15.606 -2.049 7.282 1.00 80.56 138 PRO A CA 1
ATOM 1098 C C . PRO A 1 138 ? -15.101 -2.530 5.904 1.00 80.56 138 PRO A C 1
ATOM 1100 O O . PRO A 1 138 ? -14.661 -3.681 5.797 1.00 80.56 138 PRO A O 1
ATOM 1103 N N . PRO A 1 139 ? -15.110 -1.673 4.867 1.00 83.12 139 PRO A N 1
ATOM 1104 C CA . PRO A 1 139 ? -15.379 -0.232 4.923 1.00 83.12 139 PRO A CA 1
ATOM 1105 C C . PRO A 1 139 ? -16.865 0.147 4.861 1.00 83.12 139 PRO A C 1
ATOM 1107 O O . PRO A 1 139 ? -17.186 1.291 5.143 1.00 83.12 139 PRO A O 1
ATOM 1110 N N . ASP A 1 140 ? -17.762 -0.785 4.530 1.00 83.62 140 ASP A N 1
ATOM 1111 C CA . ASP A 1 140 ? -19.169 -0.467 4.242 1.00 83.62 140 ASP A CA 1
ATOM 1112 C C . ASP A 1 140 ? -19.956 0.037 5.464 1.00 83.62 140 ASP A C 1
ATOM 1114 O O . ASP A 1 140 ? -20.978 0.709 5.299 1.00 83.62 140 ASP A O 1
ATOM 1118 N N . TYR A 1 141 ? -19.476 -0.281 6.672 1.00 85.69 141 TYR A N 1
ATOM 1119 C CA . TYR A 1 141 ? -20.110 0.062 7.942 1.00 85.69 141 TYR A CA 1
ATOM 1120 C C . TYR A 1 141 ? -19.134 0.731 8.911 1.00 85.69 141 TYR A C 1
ATOM 1122 O O . TYR A 1 141 ? -18.034 0.226 9.163 1.00 85.69 141 TYR A O 1
ATOM 1130 N N . GLU A 1 142 ? -19.594 1.822 9.515 1.00 86.56 142 GLU A N 1
ATOM 1131 C CA . GLU A 1 142 ? -18.967 2.506 10.641 1.00 86.56 142 GLU A CA 1
ATOM 1132 C C . GLU A 1 142 ? -19.765 2.271 11.930 1.00 86.56 142 GLU A C 1
ATOM 1134 O O . GLU A 1 142 ? -20.953 1.949 11.913 1.00 86.56 142 GLU A O 1
ATOM 1139 N N . TYR A 1 143 ? -19.088 2.380 13.071 1.00 85.62 143 TYR A N 1
ATOM 1140 C CA . TYR A 1 143 ? -19.643 2.021 14.373 1.00 85.62 143 TYR A CA 1
ATOM 1141 C C . TYR A 1 143 ? -19.482 3.158 15.358 1.00 85.62 143 TYR A C 1
ATOM 1143 O O . TYR A 1 143 ? -18.351 3.504 15.706 1.00 85.62 143 TYR A O 1
ATOM 1151 N N . GLU A 1 144 ? -20.597 3.647 15.889 1.00 81.69 144 GLU A N 1
ATOM 1152 C CA . GLU A 1 144 ? -20.592 4.671 16.921 1.00 81.69 144 GLU A CA 1
ATOM 1153 C C . GLU A 1 144 ? -21.101 4.093 18.245 1.00 81.69 144 GLU A C 1
ATOM 1155 O O . GLU A 1 144 ? -22.196 3.538 18.353 1.00 81.69 144 GLU A O 1
ATOM 1160 N N . GLY A 1 145 ? -20.246 4.151 19.266 1.00 68.25 145 GLY A N 1
ATOM 1161 C CA . GLY A 1 145 ? -20.567 3.667 20.601 1.00 68.25 145 GLY A CA 1
ATOM 1162 C C . GLY A 1 145 ? -20.832 4.831 21.542 1.00 68.25 145 GLY A C 1
ATOM 1163 O O . GLY A 1 145 ? -19.889 5.523 21.910 1.00 68.25 145 GLY A O 1
ATOM 1164 N N . GLY A 1 146 ? -22.078 4.980 21.998 1.00 55.59 146 GLY A N 1
ATOM 1165 C CA . GLY A 1 146 ? -22.381 5.744 23.212 1.00 55.59 146 GLY A CA 1
ATOM 1166 C C . GLY A 1 146 ? -22.880 7.182 23.061 1.00 55.59 146 GLY A C 1
ATOM 1167 O O . GLY A 1 146 ? -22.814 7.911 24.047 1.00 55.59 146 GLY A O 1
ATOM 1168 N N . HIS A 1 147 ? -23.421 7.589 21.913 1.00 46.88 147 HIS A N 1
ATOM 1169 C CA . HIS A 1 147 ? -24.186 8.836 21.835 1.00 46.88 147 HIS A CA 1
ATOM 1170 C C . HIS A 1 147 ? -25.671 8.546 22.064 1.00 46.88 147 HIS A C 1
ATOM 1172 O O . HIS A 1 147 ? -26.314 7.877 21.261 1.00 46.88 147 HIS A O 1
ATOM 1178 N N . SER A 1 148 ? -26.207 9.031 23.185 1.00 46.34 148 SER A N 1
ATOM 1179 C CA . SER A 1 148 ? -27.648 9.101 23.424 1.00 46.34 148 SER A CA 1
ATOM 1180 C C . SER A 1 148 ? -28.295 9.868 22.271 1.00 46.34 148 SER A C 1
ATOM 1182 O O . SER A 1 148 ? -27.901 11.002 21.990 1.00 46.34 148 SER A O 1
ATOM 1184 N N . ALA A 1 149 ? -29.256 9.239 21.596 1.00 46.78 149 ALA A N 1
ATOM 1185 C CA . ALA A 1 149 ? -29.999 9.806 20.479 1.00 46.78 149 ALA A CA 1
ATOM 1186 C C . ALA A 1 149 ? -30.784 11.045 20.941 1.00 46.78 149 ALA A C 1
ATOM 1188 O O . ALA A 1 149 ? -31.906 10.958 21.433 1.00 46.78 149 ALA A O 1
ATOM 1189 N N . GLY A 1 150 ? -30.169 12.218 20.835 1.00 44.19 150 GLY A N 1
ATOM 1190 C CA . GLY A 1 150 ? -30.803 13.462 21.233 1.00 44.19 150 GLY A CA 1
ATOM 1191 C C . GLY A 1 150 ? -29.826 14.622 21.254 1.00 44.19 150 GLY A C 1
ATOM 1192 O O . GLY A 1 150 ? -28.971 14.701 22.127 1.00 44.19 150 GLY A O 1
ATOM 1193 N N . ILE A 1 151 ? -30.073 15.570 20.350 1.00 45.56 151 ILE A N 1
ATOM 1194 C CA . ILE A 1 151 ? -29.450 16.893 20.204 1.00 45.56 151 ILE A CA 1
ATOM 1195 C C . ILE A 1 151 ? -28.280 16.919 19.214 1.00 45.56 151 ILE A C 1
ATOM 1197 O O . ILE A 1 151 ? -27.123 16.638 19.517 1.00 45.56 151 ILE A O 1
ATOM 1201 N N . SER A 1 152 ? -28.629 17.375 18.011 1.00 55.41 152 SER A N 1
ATOM 1202 C CA . SER A 1 152 ? -27.736 17.982 17.035 1.00 55.41 152 SER A CA 1
ATOM 1203 C C . SER A 1 152 ? -26.736 18.937 17.701 1.00 55.41 152 SER A C 1
ATOM 1205 O O . SER A 1 152 ? -27.113 19.990 18.210 1.00 55.41 152 SER A O 1
ATOM 1207 N N . SER A 1 153 ? -25.449 18.606 17.629 1.00 44.84 153 SER A N 1
ATOM 1208 C CA . SER A 1 153 ? -24.353 19.570 17.739 1.00 44.84 153 SER A CA 1
ATOM 1209 C C . SER A 1 153 ? -23.335 19.261 16.650 1.00 44.84 153 SER A C 1
ATOM 1211 O O . SER A 1 153 ? -22.363 18.536 16.831 1.00 44.84 153 SER A O 1
ATOM 1213 N N . SER A 1 154 ? -23.583 19.823 15.474 1.00 50.28 154 SER A N 1
ATOM 1214 C CA . SER A 1 154 ? -22.723 19.768 14.293 1.00 50.28 154 SER A CA 1
ATOM 1215 C C . SER A 1 154 ? -21.470 20.652 14.411 1.00 50.28 154 SER A C 1
ATOM 1217 O O . SER A 1 154 ? -20.974 21.149 13.402 1.00 50.28 154 SER A O 1
ATOM 1219 N N . ALA A 1 155 ? -20.960 20.917 15.620 1.00 48.38 155 ALA A N 1
ATOM 1220 C CA . ALA A 1 155 ? -19.888 21.895 15.804 1.00 48.38 155 ALA A CA 1
ATOM 1221 C C . ALA A 1 155 ? -19.054 21.730 17.088 1.00 48.38 155 ALA A C 1
ATOM 1223 O O . ALA A 1 155 ? -18.652 22.730 17.666 1.00 48.38 155 ALA A O 1
ATOM 1224 N N . GLN A 1 156 ? -18.751 20.518 17.560 1.00 44.03 156 GLN A N 1
ATOM 1225 C CA . GLN A 1 156 ? -17.659 20.320 18.528 1.00 44.03 156 GLN A CA 1
ATOM 1226 C C . GLN A 1 156 ? -17.348 18.831 18.708 1.00 44.03 156 GLN A C 1
ATOM 1228 O O . GLN A 1 156 ? -18.255 18.016 18.740 1.00 44.03 156 GLN A O 1
ATOM 1233 N N . LEU A 1 157 ? -16.066 18.498 18.883 1.00 44.31 157 LEU A N 1
ATOM 1234 C CA . LEU A 1 157 ? -15.528 17.170 19.226 1.00 44.31 157 LEU A CA 1
ATOM 1235 C C . LEU A 1 157 ? -15.245 16.146 18.106 1.00 44.31 157 LEU A C 1
ATOM 1237 O O . LEU A 1 157 ? -15.115 14.958 18.376 1.00 44.31 157 LEU A O 1
ATOM 1241 N N . ALA A 1 158 ? -14.834 16.597 16.921 1.00 45.91 158 ALA A N 1
ATOM 1242 C CA . ALA A 1 158 ? -13.663 15.950 16.321 1.00 45.91 158 ALA A CA 1
ATOM 1243 C C . ALA A 1 158 ? -12.419 16.480 17.055 1.00 45.91 158 ALA A C 1
ATOM 1245 O O . ALA A 1 158 ? -11.702 17.338 16.552 1.00 45.91 158 ALA A O 1
ATOM 1246 N N . ASN A 1 159 ? -12.196 16.040 18.297 1.00 48.50 159 ASN A N 1
ATOM 1247 C CA . ASN A 1 159 ? -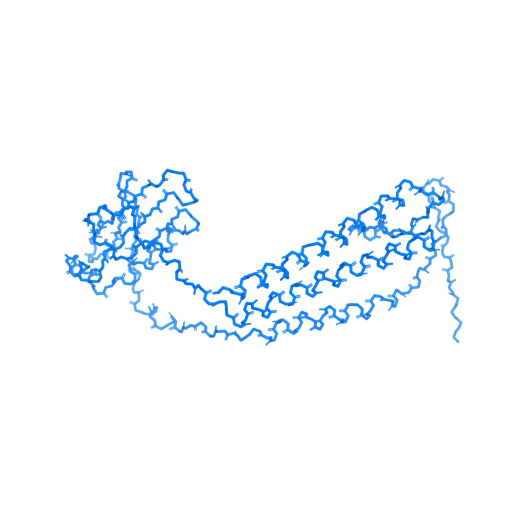10.848 16.058 18.846 1.00 48.50 159 ASN A CA 1
ATOM 1248 C C . ASN A 1 159 ? -10.219 14.792 18.263 1.00 48.50 159 ASN A C 1
ATOM 1250 O O . ASN A 1 159 ? -10.521 13.718 18.789 1.00 48.50 159 ASN A O 1
ATOM 1254 N N . PRO A 1 160 ? -9.469 14.846 17.138 1.00 49.66 160 PRO A N 1
ATOM 1255 C CA . PRO A 1 160 ? -8.792 13.662 16.651 1.00 49.66 160 PRO A CA 1
ATOM 1256 C C . PRO A 1 160 ? -7.855 13.290 17.781 1.00 49.66 160 PRO A C 1
ATOM 1258 O O . PRO A 1 160 ? -6.865 13.988 18.005 1.00 49.66 160 PRO A O 1
ATOM 1261 N N . ALA A 1 161 ? -8.227 12.273 18.562 1.00 47.53 161 ALA A N 1
ATOM 1262 C CA . ALA A 1 161 ? -7.396 11.753 19.621 1.00 47.53 161 ALA A CA 1
ATOM 1263 C C . ALA A 1 161 ? -6.043 11.541 18.966 1.00 47.53 161 ALA A C 1
ATOM 1265 O O . ALA A 1 161 ? -5.909 10.733 18.048 1.00 47.53 161 ALA A O 1
ATOM 1266 N N . ARG A 1 162 ? -5.112 12.427 19.326 1.00 51.06 162 ARG A N 1
ATOM 1267 C CA . ARG A 1 162 ? -3.843 12.628 18.650 1.00 51.06 162 ARG A CA 1
ATOM 1268 C C . ARG A 1 162 ? -3.143 11.295 18.796 1.00 51.06 162 ARG A C 1
ATOM 1270 O O . ARG A 1 162 ? -2.636 11.005 19.880 1.00 51.06 162 ARG A O 1
ATOM 1277 N N . LEU A 1 163 ? -3.243 10.441 17.777 1.00 53.31 163 LEU A N 1
ATOM 1278 C CA . LEU A 1 163 ? -2.672 9.106 17.806 1.00 53.31 163 LEU A CA 1
ATOM 1279 C C . LEU A 1 163 ? -1.176 9.344 17.926 1.00 53.31 163 LEU A C 1
ATOM 1281 O O . LEU A 1 163 ? -0.517 9.710 16.955 1.00 53.31 163 LEU A O 1
ATOM 1285 N N . LYS A 1 164 ? -0.673 9.275 19.162 1.00 61.72 164 LYS A N 1
ATOM 1286 C CA . LYS A 1 164 ? 0.738 9.468 19.456 1.00 61.72 164 LYS A CA 1
ATOM 1287 C C . LYS A 1 164 ? 1.447 8.393 18.660 1.00 61.72 164 LYS A C 1
ATOM 1289 O O . LYS A 1 164 ? 1.256 7.206 18.925 1.00 61.72 164 LYS A O 1
ATOM 1294 N N . THR A 1 165 ? 2.190 8.826 17.650 1.00 69.38 165 THR A N 1
ATOM 1295 C CA . THR A 1 165 ? 2.925 7.948 16.755 1.00 69.38 165 THR A CA 1
ATOM 1296 C C . THR A 1 165 ? 3.777 7.037 17.621 1.00 69.38 165 THR A C 1
ATOM 1298 O O . THR A 1 165 ? 4.603 7.513 18.405 1.00 69.38 165 THR A O 1
ATOM 1301 N N . THR A 1 166 ? 3.527 5.733 17.567 1.00 81.94 166 THR A N 1
ATOM 1302 C CA . THR A 1 166 ? 4.234 4.806 18.452 1.00 81.94 166 THR A CA 1
ATOM 1303 C C . THR A 1 166 ? 5.706 4.734 18.026 1.00 81.94 166 THR A C 1
ATOM 1305 O O . THR A 1 166 ? 6.012 4.888 16.840 1.00 81.94 166 THR A O 1
ATOM 1308 N N . PRO A 1 167 ? 6.654 4.472 18.944 1.00 82.50 167 PRO A N 1
ATOM 1309 C CA . PRO A 1 167 ? 8.065 4.278 18.585 1.00 82.50 167 PRO A CA 1
ATOM 1310 C C . PRO A 1 167 ? 8.257 3.212 17.492 1.00 82.50 167 PRO A C 1
ATOM 1312 O O . PRO A 1 167 ? 9.151 3.312 16.653 1.00 82.50 167 PRO A O 1
ATOM 1315 N N . GLN A 1 168 ? 7.363 2.221 17.457 1.00 86.81 168 GLN A N 1
ATOM 1316 C CA . GLN A 1 168 ? 7.328 1.182 16.433 1.00 86.81 168 GLN A CA 1
ATOM 1317 C C . GLN A 1 168 ? 6.999 1.733 15.035 1.00 86.81 168 GLN A C 1
ATOM 1319 O O . GLN A 1 168 ? 7.620 1.316 14.059 1.00 86.81 168 GLN A O 1
ATOM 1324 N N . GLN A 1 169 ? 6.074 2.693 14.924 1.00 85.94 169 GLN A N 1
ATOM 1325 C CA . GLN A 1 169 ? 5.747 3.343 13.649 1.00 85.94 169 GLN A CA 1
ATOM 1326 C C . GLN A 1 169 ? 6.929 4.152 13.103 1.00 85.94 169 GLN A C 1
ATOM 1328 O O . GLN A 1 169 ? 7.203 4.096 11.906 1.00 85.94 169 GLN A O 1
ATOM 1333 N N . TRP A 1 170 ? 7.681 4.834 13.973 1.00 88.31 170 TRP A N 1
ATOM 1334 C CA . TRP A 1 170 ? 8.914 5.527 13.582 1.00 88.31 170 TRP A CA 1
ATOM 1335 C C . TRP A 1 170 ? 9.986 4.563 13.069 1.00 88.31 170 TRP A C 1
ATOM 1337 O O . TRP A 1 170 ? 10.626 4.840 12.055 1.00 88.31 170 TRP A O 1
ATOM 1347 N N . GLY A 1 171 ? 10.143 3.409 13.723 1.00 88.56 171 GLY A N 1
ATOM 1348 C CA . GLY A 1 171 ? 11.041 2.353 13.258 1.00 88.56 171 GLY A CA 1
ATOM 1349 C C . GLY A 1 171 ? 10.655 1.821 11.875 1.00 88.56 171 GLY A C 1
ATOM 1350 O O . GLY A 1 171 ? 11.506 1.729 10.991 1.00 88.56 171 GLY A O 1
ATOM 1351 N N . ALA A 1 172 ? 9.369 1.531 11.658 1.00 89.38 172 ALA A N 1
ATOM 1352 C CA . ALA A 1 172 ? 8.865 1.062 10.367 1.00 89.38 172 ALA A CA 1
ATOM 1353 C C . ALA A 1 172 ? 9.079 2.099 9.252 1.00 89.38 172 ALA A C 1
ATOM 1355 O O . ALA A 1 172 ? 9.550 1.753 8.167 1.00 89.38 172 ALA A O 1
ATOM 1356 N N . LEU A 1 173 ? 8.802 3.375 9.537 1.00 91.31 173 LEU A N 1
ATOM 1357 C CA . LEU A 1 173 ? 9.032 4.472 8.601 1.00 91.31 173 LEU A CA 1
ATOM 1358 C C . LEU A 1 173 ? 10.515 4.604 8.234 1.00 91.31 173 LEU A C 1
ATOM 1360 O O . LEU A 1 173 ? 10.845 4.712 7.055 1.00 91.31 173 LEU A O 1
ATOM 1364 N N . ALA A 1 174 ? 11.414 4.545 9.220 1.00 91.69 174 ALA A N 1
ATOM 1365 C CA . ALA A 1 174 ? 12.852 4.642 8.984 1.00 91.69 174 ALA A CA 1
ATOM 1366 C C . ALA A 1 174 ? 13.367 3.502 8.089 1.00 91.69 174 ALA A C 1
ATOM 1368 O O . ALA A 1 174 ? 14.135 3.746 7.157 1.00 91.69 174 ALA A O 1
ATOM 1369 N N . VAL A 1 175 ? 12.909 2.267 8.325 1.00 92.62 175 VAL A N 1
ATOM 1370 C CA . VAL A 1 175 ? 13.253 1.112 7.481 1.00 92.62 175 VAL A CA 1
ATOM 1371 C C . VAL A 1 175 ? 12.736 1.304 6.057 1.00 92.62 175 VAL A C 1
ATOM 1373 O O . VAL A 1 175 ? 13.474 1.074 5.101 1.00 92.62 175 VAL A O 1
ATOM 1376 N N . PHE A 1 176 ? 11.495 1.764 5.898 1.00 93.12 176 PHE A N 1
ATOM 1377 C CA . PHE A 1 176 ? 10.912 1.990 4.579 1.00 93.12 176 PHE A CA 1
ATOM 1378 C C . PHE A 1 176 ? 11.668 3.068 3.786 1.00 93.12 176 PHE A C 1
ATOM 1380 O O . PHE A 1 176 ? 12.027 2.849 2.628 1.00 93.12 176 PHE A O 1
ATOM 1387 N N . VAL A 1 177 ? 12.001 4.194 4.425 1.00 93.94 177 VAL A N 1
ATOM 1388 C CA . VAL A 1 177 ? 12.828 5.254 3.825 1.00 93.94 177 VAL A CA 1
ATOM 1389 C C . VAL A 1 177 ? 14.209 4.717 3.437 1.00 93.94 177 VAL A C 1
ATOM 1391 O O . VAL A 1 177 ? 14.684 4.998 2.337 1.00 93.94 177 VAL A O 1
ATOM 1394 N N . ALA A 1 178 ? 14.837 3.891 4.278 1.00 93.44 178 ALA A N 1
ATOM 1395 C CA . ALA A 1 178 ? 16.126 3.277 3.961 1.00 93.44 178 ALA A CA 1
ATOM 1396 C C . ALA A 1 178 ? 16.053 2.347 2.733 1.00 93.44 178 ALA A C 1
ATOM 1398 O O . ALA A 1 178 ? 16.957 2.369 1.894 1.00 93.44 178 ALA A O 1
ATOM 1399 N N . ILE A 1 179 ? 14.970 1.575 2.582 1.00 94.25 179 ILE A N 1
ATOM 1400 C CA . ILE A 1 179 ? 14.739 0.724 1.402 1.00 94.25 179 ILE A CA 1
ATOM 1401 C C . ILE A 1 179 ? 14.620 1.582 0.139 1.00 94.25 179 ILE A C 1
ATOM 1403 O O . ILE A 1 179 ? 15.276 1.287 -0.861 1.00 94.25 179 ILE A O 1
ATOM 1407 N N . LEU A 1 180 ? 13.838 2.664 0.183 1.00 93.94 180 LEU A N 1
ATOM 1408 C CA . LEU A 1 180 ? 13.676 3.569 -0.958 1.00 93.94 180 LEU A CA 1
ATOM 1409 C C . LEU A 1 180 ? 14.992 4.246 -1.358 1.00 93.94 180 LEU A C 1
ATOM 1411 O O . LEU A 1 180 ? 15.306 4.307 -2.545 1.00 93.94 180 LEU A O 1
ATOM 1415 N N . LEU A 1 181 ? 15.791 4.702 -0.389 1.00 94.12 181 LEU A N 1
ATOM 1416 C CA . LEU A 1 181 ? 17.111 5.284 -0.655 1.00 94.12 181 LEU A CA 1
ATOM 1417 C C . LEU A 1 181 ? 18.082 4.254 -1.244 1.00 94.12 181 LEU A C 1
ATOM 1419 O O . LEU A 1 181 ? 18.819 4.570 -2.176 1.00 94.12 181 LEU A O 1
ATOM 1423 N N . THR A 1 182 ? 18.050 3.013 -0.752 1.00 94.19 182 THR A N 1
ATOM 1424 C CA . THR A 1 182 ? 18.858 1.915 -1.307 1.00 94.19 182 THR A CA 1
ATOM 1425 C C . THR A 1 182 ? 18.467 1.628 -2.756 1.00 94.19 182 THR A C 1
ATOM 1427 O O . THR A 1 182 ? 19.337 1.505 -3.618 1.00 94.19 182 THR A O 1
ATOM 1430 N N . LEU A 1 183 ? 17.163 1.578 -3.048 1.00 94.50 183 LEU A N 1
ATOM 1431 C CA . LEU A 1 183 ? 16.647 1.405 -4.403 1.00 94.50 183 LEU A CA 1
ATOM 1432 C C . LEU A 1 183 ? 17.080 2.563 -5.313 1.00 94.50 183 LEU A C 1
ATOM 1434 O O . LEU A 1 183 ? 17.593 2.318 -6.403 1.00 94.50 183 LEU A O 1
ATOM 1438 N N . ALA A 1 184 ? 16.938 3.809 -4.855 1.00 95.38 184 ALA A N 1
ATOM 1439 C CA . ALA A 1 184 ? 17.352 4.997 -5.597 1.00 95.38 184 ALA A CA 1
ATOM 1440 C C . ALA A 1 184 ? 18.856 4.980 -5.918 1.00 95.38 184 ALA A C 1
ATOM 1442 O O . ALA A 1 184 ? 19.244 5.195 -7.068 1.00 95.38 184 ALA A O 1
ATOM 1443 N N . GLY A 1 185 ? 19.697 4.652 -4.932 1.00 93.62 185 GLY A N 1
ATOM 1444 C CA . GLY A 1 185 ? 21.142 4.516 -5.111 1.00 93.62 185 GLY A CA 1
ATOM 1445 C C . GLY A 1 185 ? 21.519 3.393 -6.079 1.00 93.62 185 GLY A C 1
ATOM 1446 O O . GLY A 1 185 ? 22.341 3.602 -6.971 1.00 93.62 185 GLY A O 1
ATOM 1447 N N . GLY A 1 186 ? 20.878 2.225 -5.962 1.00 94.50 186 GLY A N 1
ATOM 1448 C CA . GLY A 1 186 ? 21.090 1.096 -6.871 1.00 94.50 186 GLY A CA 1
ATOM 1449 C C . GLY A 1 186 ? 20.727 1.429 -8.321 1.00 94.50 186 GLY A C 1
ATOM 1450 O O . GLY A 1 186 ? 21.503 1.144 -9.232 1.00 94.50 186 GLY A O 1
ATOM 1451 N N . MET A 1 187 ? 19.591 2.097 -8.541 1.00 96.25 187 MET A N 1
ATOM 1452 C CA . MET A 1 187 ? 19.172 2.531 -9.879 1.00 96.25 187 MET A CA 1
ATOM 1453 C C . MET A 1 187 ? 20.090 3.619 -10.447 1.00 96.25 187 MET A C 1
ATOM 1455 O O . MET A 1 187 ? 20.481 3.541 -11.611 1.00 96.25 187 MET A O 1
ATOM 1459 N N . GLY A 1 188 ? 20.507 4.590 -9.629 1.00 94.12 188 GLY A N 1
ATOM 1460 C CA . GLY A 1 188 ? 21.476 5.612 -10.034 1.00 94.12 188 GLY A CA 1
ATOM 1461 C C . GLY A 1 188 ? 22.834 5.018 -10.423 1.00 94.12 188 GLY A C 1
ATOM 1462 O O . GLY A 1 188 ? 23.433 5.431 -11.416 1.00 94.12 188 GLY A O 1
ATOM 1463 N N . TRP A 1 189 ? 23.294 3.995 -9.698 1.00 96.62 189 TRP A N 1
ATOM 1464 C CA . TRP A 1 189 ? 24.509 3.253 -10.035 1.00 96.62 189 TRP A CA 1
ATOM 1465 C C . TRP A 1 189 ? 24.382 2.491 -11.361 1.00 96.62 189 TRP A C 1
ATOM 1467 O O . TRP A 1 189 ? 25.303 2.542 -12.177 1.00 96.62 189 TRP A O 1
ATOM 1477 N N . LEU A 1 190 ? 23.239 1.841 -11.621 1.00 94.31 190 LEU A N 1
ATOM 1478 C CA . LEU A 1 190 ? 22.972 1.177 -12.903 1.00 94.31 190 LEU A CA 1
ATOM 1479 C C . LEU A 1 190 ? 22.985 2.164 -14.073 1.00 94.31 190 LEU A C 1
ATOM 1481 O O . LEU A 1 190 ? 23.585 1.871 -15.105 1.00 94.31 190 LEU A O 1
ATOM 1485 N N . VAL A 1 191 ? 22.378 3.342 -13.903 1.00 96.19 191 VAL A N 1
ATOM 1486 C CA . VAL A 1 191 ? 22.407 4.417 -14.905 1.00 96.19 191 VAL A CA 1
ATOM 1487 C C . VAL A 1 191 ? 23.845 4.885 -15.144 1.00 96.19 191 VAL A C 1
ATOM 1489 O O . VAL A 1 191 ? 24.313 4.888 -16.280 1.00 96.19 191 VAL A O 1
ATOM 1492 N N . LYS A 1 192 ? 24.593 5.212 -14.087 1.00 96.31 192 LYS A N 1
ATOM 1493 C CA . LYS A 1 192 ? 25.992 5.643 -14.216 1.00 96.31 192 LYS A CA 1
ATOM 1494 C C . LYS A 1 192 ? 26.839 4.607 -14.968 1.00 96.31 192 LYS A C 1
ATOM 1496 O O . LYS A 1 192 ? 27.473 4.942 -15.965 1.00 96.31 192 LYS A O 1
ATOM 1501 N N . ASN A 1 193 ? 26.795 3.346 -14.540 1.00 94.62 193 ASN A N 1
ATOM 1502 C CA . ASN A 1 193 ? 27.535 2.266 -15.193 1.00 94.62 193 ASN A CA 1
ATOM 1503 C C . ASN A 1 193 ? 27.087 2.037 -16.637 1.00 94.62 193 ASN A C 1
ATOM 1505 O O . ASN A 1 193 ? 27.913 1.723 -17.492 1.00 94.62 193 ASN A O 1
ATOM 1509 N N . GLY A 1 194 ? 25.787 2.163 -16.907 1.00 94.88 194 GLY A N 1
ATOM 1510 C CA . GLY A 1 194 ? 25.235 2.009 -18.246 1.00 94.88 194 GLY A CA 1
ATOM 1511 C C . GLY A 1 194 ? 25.762 3.063 -19.214 1.00 94.88 194 GLY A C 1
ATOM 1512 O O . GLY A 1 194 ? 26.034 2.741 -20.373 1.00 94.88 194 GLY A O 1
ATOM 1513 N N . LEU A 1 195 ? 25.948 4.298 -18.738 1.00 96.69 195 LEU A N 1
ATOM 1514 C CA . LEU A 1 195 ? 26.551 5.392 -19.503 1.00 96.69 195 LEU A CA 1
ATOM 1515 C C . LEU A 1 195 ? 28.050 5.169 -19.732 1.00 96.69 195 LEU A C 1
ATOM 1517 O O . LEU A 1 195 ? 28.502 5.305 -20.862 1.00 96.69 195 LEU A O 1
ATOM 1521 N N . GLU A 1 196 ? 28.800 4.783 -18.696 1.00 96.19 196 GLU A N 1
ATOM 1522 C CA . GLU A 1 196 ? 30.252 4.554 -18.790 1.00 96.19 196 GLU A CA 1
ATOM 1523 C C . GLU A 1 196 ? 30.612 3.368 -19.695 1.00 96.19 196 GLU A C 1
ATOM 1525 O O . GLU A 1 196 ? 31.610 3.409 -20.408 1.00 96.19 196 GLU A O 1
ATOM 1530 N N . ARG A 1 197 ? 29.806 2.299 -19.670 1.00 95.69 197 ARG A N 1
ATOM 1531 C CA . ARG A 1 197 ? 30.066 1.066 -20.434 1.00 95.69 197 ARG A CA 1
ATOM 1532 C C . ARG A 1 197 ? 29.385 1.026 -21.797 1.00 95.69 197 ARG A C 1
ATOM 1534 O O . ARG A 1 197 ? 29.565 0.055 -22.522 1.00 95.69 197 ARG A O 1
ATOM 1541 N N . GLU A 1 198 ? 28.545 2.010 -22.109 1.00 97.19 198 GLU A N 1
ATOM 1542 C CA . GLU A 1 198 ? 27.672 2.021 -23.293 1.00 97.19 198 GLU A CA 1
ATOM 1543 C C . GLU A 1 198 ? 26.779 0.768 -23.433 1.00 97.19 198 GLU A C 1
ATOM 1545 O O . GLU A 1 198 ? 26.284 0.451 -24.517 1.00 97.19 198 GLU A O 1
ATOM 1550 N N . THR A 1 199 ? 26.537 0.047 -22.334 1.00 96.44 199 THR A N 1
ATOM 1551 C CA . THR A 1 199 ? 25.715 -1.170 -22.300 1.00 96.44 199 THR A CA 1
ATOM 1552 C C . THR A 1 199 ? 24.793 -1.170 -21.092 1.00 96.44 199 THR A C 1
ATOM 1554 O O . THR A 1 199 ? 25.239 -0.855 -19.992 1.00 96.44 199 THR A O 1
ATOM 1557 N N . THR A 1 200 ? 23.540 -1.585 -21.262 1.00 95.81 200 THR A N 1
ATOM 1558 C CA . THR A 1 200 ? 22.557 -1.687 -20.172 1.00 95.81 200 THR A CA 1
ATOM 1559 C C . THR A 1 200 ? 21.878 -3.056 -20.147 1.00 95.81 200 THR A C 1
ATOM 1561 O O . THR A 1 200 ? 21.877 -3.778 -21.144 1.00 95.81 200 THR A O 1
ATOM 1564 N N . TRP A 1 201 ? 21.306 -3.430 -19.005 1.00 93.12 201 TRP A N 1
ATOM 1565 C CA . TRP A 1 201 ? 20.476 -4.629 -18.864 1.00 93.12 201 TRP A CA 1
ATOM 1566 C C . TRP A 1 201 ? 19.004 -4.241 -18.947 1.00 93.12 201 TRP A C 1
ATOM 1568 O O . TRP A 1 201 ? 18.598 -3.261 -18.331 1.00 93.12 201 TRP A O 1
ATOM 1578 N N . LEU A 1 202 ? 18.185 -5.002 -19.671 1.00 90.94 202 LEU A N 1
ATOM 1579 C CA . LEU A 1 202 ? 16.738 -4.777 -19.695 1.00 90.94 202 LEU A CA 1
ATOM 1580 C C . LEU A 1 202 ? 16.060 -5.425 -18.476 1.00 90.94 202 LEU A C 1
ATOM 1582 O O . LEU A 1 202 ? 16.262 -6.622 -18.244 1.00 90.94 202 LEU A O 1
ATOM 1586 N N . PRO A 1 203 ? 15.198 -4.698 -17.741 1.00 83.00 203 PRO A N 1
ATOM 1587 C CA . PRO A 1 203 ? 14.444 -5.257 -16.626 1.00 83.00 203 PRO A CA 1
ATOM 1588 C C . PRO A 1 203 ? 13.249 -6.079 -17.145 1.00 83.00 203 PRO A C 1
ATOM 1590 O O . PRO A 1 203 ? 12.095 -5.668 -17.068 1.00 83.00 203 PRO A O 1
ATOM 1593 N N . MET A 1 204 ? 13.529 -7.255 -17.713 1.00 88.31 204 MET A N 1
ATOM 1594 C CA . MET A 1 204 ? 12.520 -8.195 -18.215 1.00 88.31 204 MET A CA 1
ATOM 1595 C C . MET A 1 204 ? 12.242 -9.297 -17.186 1.00 88.31 204 MET A C 1
ATOM 1597 O O . MET A 1 204 ? 13.162 -9.881 -16.609 1.00 88.31 204 MET A O 1
ATOM 1601 N N . LYS A 1 205 ? 10.959 -9.634 -17.003 1.00 82.88 205 LYS A N 1
ATOM 1602 C CA . LYS A 1 205 ? 10.505 -10.680 -16.065 1.00 82.88 205 LYS A CA 1
ATOM 1603 C C . LYS A 1 205 ? 10.946 -12.093 -16.474 1.00 82.88 205 LYS A C 1
ATOM 1605 O O . LYS A 1 205 ? 11.086 -12.961 -15.619 1.00 82.88 205 LYS A O 1
ATOM 1610 N N . ARG A 1 206 ? 11.133 -12.349 -17.774 1.00 86.75 206 ARG A N 1
ATOM 1611 C CA . ARG A 1 206 ? 11.542 -13.664 -18.295 1.00 86.75 206 ARG A CA 1
ATOM 1612 C C . ARG A 1 206 ? 13.058 -13.711 -18.454 1.00 86.75 206 ARG A C 1
ATOM 1614 O O . ARG A 1 206 ? 13.607 -12.902 -19.195 1.00 86.75 206 ARG A O 1
ATOM 1621 N N . ALA A 1 207 ? 13.707 -14.691 -17.824 1.00 79.94 207 ALA A N 1
ATOM 1622 C CA . ALA A 1 207 ? 15.159 -14.881 -17.901 1.00 79.94 207 ALA A CA 1
ATOM 1623 C C . ALA A 1 207 ? 15.665 -15.011 -19.350 1.00 79.94 207 ALA A C 1
ATOM 1625 O O . ALA A 1 207 ? 16.701 -14.455 -19.688 1.00 79.94 207 ALA A O 1
ATOM 1626 N N . SER A 1 208 ? 14.890 -15.644 -20.237 1.00 83.69 208 SER A N 1
ATOM 1627 C CA . SER A 1 208 ? 15.230 -15.771 -21.663 1.00 83.69 208 SER A CA 1
ATOM 1628 C C . SER A 1 208 ? 15.255 -14.445 -22.432 1.00 83.69 208 SER A C 1
ATOM 1630 O O . SER A 1 208 ? 15.795 -14.385 -23.531 1.00 83.69 208 SER A O 1
ATOM 1632 N N . MET A 1 209 ? 14.665 -13.384 -21.877 1.00 84.19 209 MET A N 1
ATOM 1633 C CA . MET A 1 209 ? 14.653 -12.043 -22.463 1.00 84.19 209 MET A CA 1
ATOM 1634 C C . MET A 1 209 ? 15.668 -11.102 -21.803 1.00 84.19 209 MET A C 1
ATOM 1636 O O . MET A 1 209 ? 15.797 -9.952 -22.223 1.00 84.19 209 MET A O 1
ATOM 1640 N N . GLN A 1 210 ? 16.380 -11.562 -20.772 1.00 85.94 210 GLN A N 1
ATOM 1641 C CA . GLN A 1 210 ? 17.438 -10.784 -20.145 1.00 85.94 210 GLN A CA 1
ATOM 1642 C C . GLN A 1 210 ? 18.694 -10.883 -21.004 1.00 85.94 210 GLN A C 1
ATOM 1644 O O . GLN A 1 210 ? 19.352 -11.917 -21.065 1.00 85.94 210 GLN A O 1
ATOM 1649 N N . ARG A 1 211 ? 19.015 -9.790 -21.691 1.00 91.94 211 ARG A N 1
ATOM 1650 C CA . ARG A 1 211 ? 20.261 -9.650 -22.439 1.00 91.94 211 ARG A CA 1
ATOM 1651 C C . ARG A 1 211 ? 20.834 -8.258 -22.258 1.00 91.94 211 ARG A C 1
ATOM 1653 O O . ARG A 1 211 ? 20.101 -7.297 -22.013 1.00 91.94 211 ARG A O 1
ATOM 1660 N N . THR A 1 212 ? 22.145 -8.169 -22.415 1.00 94.56 212 THR A N 1
ATOM 1661 C CA . THR A 1 212 ? 22.862 -6.901 -22.484 1.00 94.56 212 THR A CA 1
ATOM 1662 C C . THR A 1 212 ? 22.508 -6.194 -23.791 1.00 94.56 212 THR A C 1
ATOM 1664 O O . THR A 1 212 ? 22.591 -6.785 -24.867 1.00 94.56 212 THR A O 1
ATOM 1667 N N . VAL A 1 213 ? 22.124 -4.927 -23.698 1.00 94.88 213 VAL A N 1
ATOM 1668 C CA . VAL A 1 213 ? 21.792 -4.060 -24.830 1.00 94.88 213 VAL A CA 1
ATOM 1669 C C . VAL A 1 213 ? 22.890 -3.017 -24.967 1.00 94.88 213 VAL A C 1
ATOM 1671 O O . VAL A 1 213 ? 23.148 -2.265 -24.028 1.00 94.88 213 VAL A O 1
ATOM 1674 N N . SER A 1 214 ? 23.546 -2.974 -26.126 1.00 96.62 214 SER A N 1
ATOM 1675 C CA . SER A 1 214 ? 24.556 -1.960 -26.448 1.00 96.62 214 SER A CA 1
ATOM 1676 C C . SER A 1 214 ? 23.901 -0.711 -27.035 1.00 96.62 214 SER A C 1
ATOM 1678 O O . SER A 1 214 ? 22.999 -0.815 -27.868 1.00 96.62 214 SER A O 1
ATOM 1680 N N . ARG A 1 215 ? 24.401 0.468 -26.651 1.00 96.81 215 ARG A N 1
ATOM 1681 C CA . ARG A 1 215 ? 23.976 1.768 -27.185 1.00 96.81 215 ARG A CA 1
ATOM 1682 C C . ARG A 1 215 ? 24.164 1.867 -28.700 1.00 96.81 215 ARG A C 1
ATOM 1684 O O . ARG A 1 215 ? 23.339 2.487 -29.362 1.00 96.81 215 ARG A O 1
ATOM 1691 N N . GLN A 1 216 ? 25.231 1.272 -29.234 1.00 96.56 216 GLN A N 1
ATOM 1692 C CA . GLN A 1 216 ? 25.559 1.344 -30.662 1.00 96.56 216 GLN A CA 1
ATOM 1693 C C . GLN A 1 216 ? 24.705 0.382 -31.495 1.00 96.56 216 GLN A C 1
ATOM 1695 O O . GLN A 1 216 ? 24.264 0.739 -32.582 1.00 96.56 216 GLN A O 1
ATOM 1700 N N . ALA A 1 217 ? 24.441 -0.819 -30.973 1.00 96.12 217 ALA A N 1
ATOM 1701 C CA . ALA A 1 217 ? 23.645 -1.823 -31.677 1.00 96.12 217 ALA A CA 1
ATOM 1702 C C . ALA A 1 217 ? 22.138 -1.517 -31.632 1.00 96.12 217 ALA A C 1
ATOM 1704 O O . ALA A 1 217 ? 21.433 -1.725 -32.614 1.00 96.12 217 ALA A O 1
ATOM 1705 N N . GLU A 1 218 ? 21.636 -1.038 -30.489 1.00 96.94 218 GLU A N 1
ATOM 1706 C CA . GLU A 1 218 ? 20.201 -0.869 -30.235 1.00 96.94 218 GLU A CA 1
ATOM 1707 C C . GLU A 1 218 ? 19.915 0.412 -29.430 1.00 96.94 218 GLU A C 1
ATOM 1709 O O . GLU A 1 218 ? 19.523 0.350 -28.257 1.00 96.94 218 GLU A O 1
ATOM 1714 N N . PRO A 1 219 ? 20.082 1.601 -30.039 1.00 95.31 219 PRO A N 1
ATOM 1715 C CA . PRO A 1 219 ? 20.026 2.874 -29.322 1.00 95.31 219 PRO A CA 1
ATOM 1716 C C . PRO A 1 219 ? 18.668 3.125 -28.661 1.00 95.31 219 PRO A C 1
ATOM 1718 O O . PRO A 1 219 ? 18.616 3.583 -27.522 1.00 95.31 219 PRO A O 1
ATOM 1721 N N . ALA A 1 220 ? 17.564 2.791 -29.337 1.00 96.00 220 ALA A N 1
ATOM 1722 C CA . ALA A 1 220 ? 16.219 2.989 -28.798 1.00 96.00 220 ALA A CA 1
ATOM 1723 C C . ALA A 1 220 ? 15.981 2.146 -27.533 1.00 96.00 220 ALA A C 1
ATOM 1725 O O . ALA A 1 220 ? 15.572 2.672 -26.498 1.00 96.00 220 ALA A O 1
ATOM 1726 N N . THR A 1 221 ? 16.298 0.851 -27.592 1.00 94.69 221 THR A N 1
ATOM 1727 C CA . THR A 1 221 ? 16.148 -0.083 -26.469 1.00 94.69 221 THR A CA 1
ATOM 1728 C C . THR A 1 221 ? 17.062 0.286 -25.301 1.00 94.69 221 THR A C 1
ATOM 1730 O O . THR A 1 221 ? 16.647 0.226 -24.142 1.00 94.69 221 THR A O 1
ATOM 1733 N N . TYR A 1 222 ? 18.295 0.706 -25.602 1.00 96.50 222 TYR A N 1
ATOM 1734 C CA . TYR A 1 222 ? 19.246 1.186 -24.606 1.00 96.50 222 TYR A CA 1
ATOM 1735 C C . TYR A 1 222 ? 18.681 2.394 -23.846 1.00 96.50 222 TYR A C 1
ATOM 1737 O O . TYR A 1 222 ? 18.588 2.359 -22.618 1.00 96.50 222 TYR A O 1
ATOM 1745 N N . TRP A 1 223 ? 18.234 3.434 -24.561 1.00 96.38 223 TRP A N 1
ATOM 1746 C CA . TRP A 1 223 ? 17.685 4.639 -23.934 1.00 96.38 223 TRP A CA 1
ATOM 1747 C C . TRP A 1 223 ? 16.382 4.380 -23.182 1.00 96.38 223 TRP A C 1
ATOM 1749 O O . TRP A 1 223 ? 16.173 4.972 -22.125 1.00 96.38 223 TRP A O 1
ATOM 1759 N N . LEU A 1 224 ? 15.543 3.459 -23.660 1.00 94.44 224 LEU A N 1
ATOM 1760 C CA . LEU A 1 224 ? 14.350 3.027 -22.937 1.00 94.44 224 LEU A CA 1
ATOM 1761 C C . LEU A 1 224 ? 14.709 2.409 -21.578 1.00 94.44 224 LEU A C 1
ATOM 1763 O O . LEU A 1 224 ? 14.158 2.814 -20.556 1.00 94.44 224 LEU A O 1
ATOM 1767 N N . GLY A 1 225 ? 15.655 1.462 -21.548 1.00 93.19 225 GLY A N 1
ATOM 1768 C CA . GLY A 1 225 ? 16.103 0.833 -20.301 1.00 93.19 225 GLY A CA 1
ATOM 1769 C C . GLY A 1 225 ? 16.687 1.855 -19.322 1.00 93.19 225 GLY A C 1
ATOM 1770 O O . GLY A 1 225 ? 16.320 1.885 -18.148 1.00 93.19 225 GLY A O 1
ATOM 1771 N N . MET A 1 226 ? 17.526 2.759 -19.829 1.00 96.56 226 MET A N 1
ATOM 1772 C CA . MET A 1 226 ? 18.093 3.871 -19.061 1.00 96.56 226 MET A CA 1
ATOM 1773 C C . MET A 1 226 ? 17.024 4.822 -18.507 1.00 96.56 226 MET A C 1
ATOM 1775 O O . MET A 1 226 ? 17.109 5.241 -17.349 1.00 96.56 226 MET A O 1
ATOM 1779 N N . GLY A 1 227 ? 15.999 5.135 -19.302 1.00 93.62 227 GLY A N 1
ATOM 1780 C CA . GLY A 1 227 ? 14.854 5.940 -18.885 1.00 93.62 227 GLY A CA 1
ATOM 1781 C C . GLY A 1 227 ? 14.061 5.288 -17.752 1.00 93.62 227 GLY A C 1
ATOM 1782 O O . GLY A 1 227 ? 13.775 5.948 -16.755 1.00 93.62 227 GLY A O 1
ATOM 1783 N N . ILE A 1 228 ? 13.779 3.983 -17.846 1.00 94.50 228 ILE A N 1
ATOM 1784 C CA . ILE A 1 228 ? 13.072 3.230 -16.796 1.00 94.50 228 ILE A CA 1
ATOM 1785 C C . ILE A 1 228 ? 13.844 3.283 -15.473 1.00 94.50 228 ILE A C 1
ATOM 1787 O O . ILE A 1 228 ? 13.259 3.610 -14.439 1.00 94.50 228 ILE A O 1
ATOM 1791 N N . TYR A 1 229 ? 15.154 3.016 -15.492 1.00 93.75 229 TYR A N 1
ATOM 1792 C CA . TYR A 1 229 ? 15.978 3.085 -14.280 1.00 93.75 229 TYR A CA 1
ATOM 1793 C C . TYR A 1 229 ? 16.034 4.495 -13.694 1.00 93.75 229 TYR A C 1
ATOM 1795 O O . TYR A 1 229 ? 15.951 4.658 -12.477 1.00 93.75 229 TYR A O 1
ATOM 1803 N N . SER A 1 230 ? 16.107 5.515 -14.549 1.00 94.19 230 SER A N 1
ATOM 1804 C CA . SER A 1 230 ? 16.140 6.913 -14.114 1.00 94.19 230 SER A CA 1
ATOM 1805 C C . SER A 1 230 ? 14.834 7.318 -13.425 1.00 94.19 230 SER A C 1
ATOM 1807 O O . SER A 1 230 ? 14.870 7.878 -12.332 1.00 94.19 230 SER A O 1
ATOM 1809 N N . ILE A 1 231 ? 13.680 6.982 -14.014 1.00 94.31 231 ILE A N 1
ATOM 1810 C CA . ILE A 1 231 ? 12.359 7.268 -13.433 1.00 94.31 231 ILE A CA 1
ATOM 1811 C C . ILE A 1 231 ? 12.176 6.515 -12.112 1.00 94.31 231 ILE A C 1
ATOM 1813 O O . ILE A 1 231 ? 11.758 7.116 -11.124 1.00 94.31 231 ILE A O 1
ATOM 1817 N N . ALA A 1 232 ? 12.525 5.225 -12.064 1.00 93.38 232 ALA A N 1
ATOM 1818 C CA . ALA A 1 232 ? 12.418 4.428 -10.844 1.00 93.38 232 ALA A CA 1
ATOM 1819 C C . ALA A 1 232 ? 13.313 4.976 -9.719 1.00 93.38 232 ALA A C 1
ATOM 1821 O O . ALA A 1 232 ? 12.865 5.108 -8.580 1.00 93.38 232 ALA A O 1
ATOM 1822 N N . GLY A 1 233 ? 14.560 5.336 -10.041 1.00 93.19 233 GLY A N 1
ATOM 1823 C CA . GLY A 1 233 ? 15.509 5.891 -9.080 1.00 93.19 233 GLY A CA 1
ATOM 1824 C C . GLY A 1 233 ? 15.081 7.256 -8.541 1.00 93.19 233 GLY A C 1
ATOM 1825 O O . GLY A 1 233 ? 15.033 7.450 -7.325 1.00 93.19 233 GLY A O 1
ATOM 1826 N N . LEU A 1 234 ? 14.715 8.186 -9.429 1.00 94.00 234 LEU A N 1
ATOM 1827 C CA . LEU A 1 234 ? 14.252 9.523 -9.045 1.00 94.00 234 LEU A CA 1
ATOM 1828 C C . LEU A 1 234 ? 12.923 9.473 -8.285 1.00 94.00 234 LEU A C 1
ATOM 1830 O O . LEU A 1 234 ? 12.771 10.171 -7.285 1.00 94.00 234 LEU A O 1
ATOM 1834 N N . GLY A 1 235 ? 11.985 8.620 -8.708 1.00 93.00 235 GLY A N 1
ATOM 1835 C CA . GLY A 1 235 ? 10.705 8.428 -8.028 1.00 93.00 235 GLY A CA 1
ATOM 1836 C C . GLY A 1 235 ? 10.876 7.892 -6.605 1.00 93.00 235 GLY A C 1
ATOM 1837 O O . GLY A 1 235 ? 10.302 8.445 -5.667 1.00 93.00 235 GLY A O 1
ATOM 1838 N N . ALA A 1 236 ? 11.721 6.871 -6.421 1.00 94.12 236 ALA A N 1
ATOM 1839 C CA . ALA A 1 236 ? 12.028 6.330 -5.097 1.00 94.12 236 ALA A CA 1
ATOM 1840 C C . ALA A 1 236 ? 12.718 7.368 -4.195 1.00 94.12 236 ALA A C 1
ATOM 1842 O O . ALA A 1 236 ? 12.331 7.529 -3.037 1.00 94.12 236 ALA A O 1
ATOM 1843 N N . GLY A 1 237 ? 13.693 8.112 -4.730 1.00 94.19 237 GLY A N 1
ATOM 1844 C CA . GLY A 1 237 ? 14.388 9.171 -3.995 1.00 94.19 237 GLY A CA 1
ATOM 1845 C C . GLY A 1 237 ? 13.467 10.328 -3.594 1.00 94.19 237 GLY A C 1
ATOM 1846 O O . GLY A 1 237 ? 13.497 10.772 -2.447 1.00 94.19 237 GLY A O 1
ATOM 1847 N N . GLY A 1 238 ? 12.601 10.776 -4.507 1.00 93.19 238 GLY A N 1
ATOM 1848 C CA . GLY A 1 238 ? 11.612 11.821 -4.242 1.00 93.19 238 GLY A CA 1
ATOM 1849 C C . GLY A 1 238 ? 10.596 11.410 -3.176 1.00 93.19 238 GLY A C 1
ATOM 1850 O O . GLY A 1 238 ? 10.326 12.186 -2.260 1.00 93.19 238 GLY A O 1
ATOM 1851 N N . LEU A 1 239 ? 10.091 10.172 -3.237 1.00 92.94 239 LEU A N 1
ATOM 1852 C CA . LEU A 1 239 ? 9.168 9.641 -2.231 1.00 92.94 239 LEU A CA 1
ATOM 1853 C C . LEU A 1 239 ? 9.831 9.531 -0.850 1.00 92.94 239 LEU A C 1
ATOM 1855 O O . LEU A 1 239 ? 9.228 9.923 0.148 1.00 92.94 239 LEU A O 1
ATOM 1859 N N . ALA A 1 240 ? 11.077 9.052 -0.790 1.00 94.81 240 ALA A N 1
ATOM 1860 C CA . ALA A 1 240 ? 11.844 8.973 0.452 1.00 94.81 240 ALA A CA 1
ATOM 1861 C C . ALA A 1 240 ? 12.034 10.355 1.094 1.00 94.81 240 ALA A C 1
ATOM 1863 O O . ALA A 1 240 ? 11.804 10.523 2.293 1.00 94.81 240 ALA A O 1
ATOM 1864 N N . LEU A 1 241 ? 12.411 11.354 0.288 1.00 95.50 241 LEU A N 1
ATOM 1865 C CA . LEU A 1 241 ? 12.590 12.729 0.749 1.00 95.50 241 LEU A CA 1
ATOM 1866 C C . LEU A 1 241 ? 11.269 13.332 1.236 1.00 95.50 241 LEU A C 1
ATOM 1868 O O . LEU A 1 241 ? 11.228 13.929 2.310 1.00 95.50 241 LEU A O 1
ATOM 1872 N N . TRP A 1 242 ? 10.184 13.137 0.484 1.00 95.75 242 TRP A N 1
ATOM 1873 C CA . TRP A 1 242 ? 8.858 13.614 0.865 1.00 95.75 242 TRP A CA 1
ATOM 1874 C C . TRP A 1 242 ? 8.399 13.017 2.203 1.00 95.75 242 TRP A C 1
ATOM 1876 O O . TRP A 1 242 ? 7.987 13.764 3.091 1.00 95.75 242 TRP A O 1
ATOM 1886 N N . MET A 1 243 ? 8.553 11.701 2.395 1.00 93.50 243 MET A N 1
ATOM 1887 C CA . MET A 1 243 ? 8.223 11.036 3.661 1.00 93.50 243 MET A CA 1
ATOM 1888 C C . MET A 1 243 ? 9.055 11.566 4.831 1.00 93.50 243 MET A C 1
ATOM 1890 O O . MET A 1 243 ? 8.519 11.780 5.917 1.00 93.50 243 MET A O 1
ATOM 1894 N N . LEU A 1 244 ? 10.349 11.825 4.619 1.00 93.38 244 LEU A N 1
ATOM 1895 C CA . LEU A 1 244 ? 11.214 12.407 5.644 1.00 93.38 244 LEU A CA 1
ATOM 1896 C C . LEU A 1 244 ? 10.765 13.829 6.019 1.00 93.38 244 LEU A C 1
ATOM 1898 O O . LEU A 1 244 ? 10.688 14.162 7.203 1.00 93.38 244 LEU A O 1
ATOM 1902 N N . CYS A 1 245 ? 10.419 14.656 5.029 1.00 93.88 245 CYS A N 1
ATOM 1903 C CA . CYS A 1 245 ? 9.877 15.994 5.261 1.00 93.88 245 CYS A CA 1
ATOM 1904 C C . CYS A 1 245 ? 8.560 15.950 6.048 1.00 93.88 245 CYS A C 1
ATOM 1906 O O . CYS A 1 245 ? 8.377 16.748 6.971 1.00 93.88 245 CYS A O 1
ATOM 1908 N N . GLU A 1 246 ? 7.664 15.017 5.721 1.00 91.94 246 GLU A N 1
ATOM 1909 C CA . GLU A 1 246 ? 6.382 14.866 6.415 1.00 91.94 246 GLU A CA 1
ATOM 1910 C C . GLU A 1 246 ? 6.561 14.361 7.851 1.00 91.94 246 GLU A C 1
ATOM 1912 O O . GLU A 1 246 ? 5.897 14.842 8.773 1.00 91.94 246 GLU A O 1
ATOM 1917 N N . ALA A 1 247 ? 7.528 13.469 8.074 1.00 89.56 247 ALA A N 1
ATOM 1918 C CA . ALA A 1 247 ? 7.892 13.000 9.403 1.00 89.56 247 ALA A CA 1
ATOM 1919 C C . ALA A 1 247 ? 8.403 14.152 10.287 1.00 89.56 247 ALA A C 1
ATOM 1921 O O . ALA A 1 247 ? 7.935 14.335 11.412 1.00 89.56 247 ALA A O 1
ATOM 1922 N N . ILE A 1 248 ? 9.305 14.990 9.760 1.00 91.69 248 ILE A N 1
ATOM 1923 C CA . ILE A 1 248 ? 9.832 16.170 10.469 1.00 91.69 248 ILE A CA 1
ATOM 1924 C C . ILE A 1 248 ? 8.714 17.177 10.765 1.00 91.69 248 ILE A C 1
ATOM 1926 O O . ILE A 1 248 ? 8.667 17.755 11.852 1.00 91.69 248 ILE A O 1
ATOM 1930 N N . ARG A 1 249 ? 7.804 17.392 9.808 1.00 90.19 249 ARG A N 1
ATOM 1931 C CA . ARG A 1 249 ? 6.656 18.293 9.969 1.00 90.19 249 ARG A CA 1
ATOM 1932 C C . ARG A 1 249 ? 5.711 17.809 11.066 1.00 90.19 249 ARG A C 1
ATOM 1934 O O . ARG A 1 249 ? 5.244 18.623 11.860 1.00 90.19 249 ARG A O 1
ATOM 1941 N N . SER A 1 250 ? 5.475 16.502 11.126 1.00 86.25 250 SER A N 1
ATOM 1942 C CA . SER A 1 250 ? 4.611 15.867 12.122 1.00 86.25 250 SER A CA 1
ATOM 1943 C C . SER A 1 250 ? 5.227 15.875 13.522 1.00 86.25 250 SER A C 1
ATOM 1945 O O . SER A 1 250 ? 4.511 16.081 14.493 1.00 86.25 250 SER A O 1
ATOM 1947 N N . GLY A 1 251 ? 6.551 15.721 13.640 1.00 80.88 251 GLY A N 1
ATOM 1948 C CA . GLY A 1 251 ? 7.248 15.712 14.932 1.00 80.88 251 GLY A CA 1
ATOM 1949 C C . GLY A 1 251 ? 7.364 17.076 15.626 1.00 80.88 251 GLY A C 1
ATOM 1950 O O . GLY A 1 251 ? 7.631 17.124 16.821 1.00 80.88 251 GLY A O 1
ATOM 1951 N N . LYS A 1 252 ? 7.166 18.188 14.903 1.00 71.06 252 LYS A N 1
ATOM 1952 C CA . LYS A 1 252 ? 7.199 19.549 15.475 1.00 71.06 252 LYS A CA 1
ATOM 1953 C C . LYS A 1 252 ? 5.870 20.001 16.097 1.00 71.06 252 LYS A C 1
ATOM 1955 O O . LYS A 1 252 ? 5.835 21.088 16.668 1.00 71.06 252 LYS A O 1
ATOM 1960 N N . ARG A 1 253 ? 4.787 19.233 15.945 1.00 55.41 253 ARG A N 1
ATOM 1961 C CA . ARG A 1 253 ? 3.450 19.577 16.455 1.00 55.41 253 ARG A CA 1
ATOM 1962 C C . ARG A 1 253 ? 3.148 18.857 17.756 1.00 55.41 253 ARG A C 1
ATOM 1964 O O . ARG A 1 253 ? 2.507 19.482 18.628 1.00 55.41 253 ARG A O 1
#

Mean predicted aligned error: 17.11 Å

Nearest PDB structures (foldseek):
  3aei-assembly1_A  TM=7.237E-01  e=8.017E+00  Thermococcus sp. JCM 11816
  6nr8-assembly1_1  TM=4.490E-01  e=2.745E+00  Homo sapiens
  2zdi-assembly1_A-2  TM=5.614E-01  e=6.706E+00  Pyrococcus horikoshii
  8ssm-assembly2_D  TM=5.030E-01  e=4.165E+00  Citrobacter rodentium